Protein 4Y99 (pdb70)

Secondary structure (DSSP, 8-state):
-HHHHHHHHT--HHHHHHHHHHHHHHHTT-TTSSB-HHHHHHHHHHTT----HHHHHHHHHTT-SSS-SSB-HHHHHHHHHHT----HHHHHHHHHHH-TT-SSEE-HHHHHHHHHHT-S---HHHHHHHHHHH-TTSSSSEEHHHHHHHHTT--/-HHHHHHHHHHHHHHHHPPP---TT--HHHHHHHHHHHHHHHHHHHHHHHHHHHHHHHHHHHHHHHHHHHHHT-/----PPP--SS-HHHHHHHHHHHHHHHHHHHHHHHHHHHHHHHHHHHHHSPPP--TT--HHHHHHHHHHHHHHHHHHHHHHHHHHHHHHHHHHHHHHHHHHHHHHH----HHHHHHHHHGGG-S--

InterPro domains:
  IPR002048 EF-hand domain [PF13499] (94-158)
  IPR002048 EF-hand domain [PF13833] (32-84)
  IPR002048 EF-hand domain [PS50222] (52-87)
  IPR002048 EF-hand domain [PS50222] (92-127)
  IPR002048 EF-hand domain [PS50222] (128-161)
  IPR002048 EF-hand domain [SM00054] (19-48)
  IPR002048 EF-hand domain [SM00054] (56-84)
  IPR002048 EF-hand domain [SM00054] (96-124)
  IPR002048 EF-hand domain [SM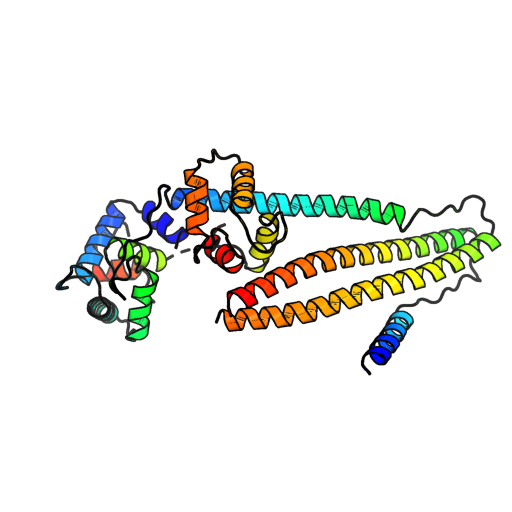00054] (132-160)
  IPR002048 EF-hand domain [cd00051] (19-81)
  IPR002048 EF-hand domain [cd00051] (96-158)
  IPR011992 EF-hand domain pair [SSF47473] (8-159)
  IPR018247 EF-Hand 1, calcium-binding site [PS00018] (65-77)
  IPR018247 EF-Hand 1, calcium-binding site [PS00018] (105-117)
  IPR018247 EF-Hand 1, calcium-binding site [PS00018] (141-153)
  IPR050230 Calmodulin/Myosin light chain/Troponin C-like [PTHR23048] (10-159)

CATH classification: 1.20.5.350

Nearest PDB structures (foldseek):
  8fmn-assembly1_A  TM=8.233E-01  e=4.949E-22  Homo sapiens
  8fmo-assembly1_A  TM=8.381E-01  e=1.636E-21  Homo sapiens
  8fmt-assembly2_D  TM=9.158E-01  e=5.909E-20  Homo sapiens
  1ahr-assembly1_A  TM=4.852E-01  e=2.303E-12  Gallus gallus
  9jqi-assembly1_A  TM=4.961E-01  e=1.071E-11  Homo sapiens

Structure (mmCIF, N/CA/C/O backbone):
data_4Y99
#
_entry.id   4Y99
#
_cell.length_a   66.062
_cell.length_b   80.368
_cell.length_c   93.712
_cell.angle_alpha   90.000
_cell.angle_beta   90.000
_cell.angle_gamma   90.000
#
_symmetry.space_group_name_H-M   'P 21 21 21'
#
loop_
_entity.id
_entity.type
_entity.pdbx_description
1 polymer 'Troponin C, slow skeletal and cardiac muscles'
2 polymer 'Troponin T, cardiac muscle'
3 polymer 'Troponin I, cardiac muscle'
4 non-polymer 'CALCIUM ION'
5 non-polymer 'DIMETHYL SULFOXIDE'
6 water water
#
loop_
_atom_site.group_PDB
_atom_site.id
_atom_site.type_symbol
_atom_site.label_atom_id
_atom_site.label_alt_id
_atom_site.label_comp_id
_atom_site.label_asym_id
_atom_site.label_entity_id
_atom_site.label_seq_id
_atom_site.pdbx_PDB_ins_code
_atom_site.Cartn_x
_atom_site.Cartn_y
_atom_site.Cartn_z
_atom_site.occupancy
_atom_site.B_iso_or_equiv
_atom_site.auth_seq_id
_atom_site.auth_comp_id
_atom_site.auth_asym_id
_atom_site.auth_atom_id
_atom_site.pdbx_PDB_model_num
ATOM 1 N N . ASP A 1 2 ? 58.413 83.416 33.417 1.00 64.37 2 ASP A N 1
ATOM 2 C CA . ASP A 1 2 ? 58.468 84.704 34.168 1.00 64.23 2 ASP A CA 1
ATOM 3 C C . ASP A 1 2 ? 58.599 84.460 35.670 1.00 63.69 2 ASP A C 1
ATOM 4 O O . ASP A 1 2 ? 59.579 84.879 36.293 1.00 63.69 2 ASP A O 1
ATOM 9 N N . ASP A 1 3 ? 57.611 83.770 36.237 1.00 62.61 3 ASP A N 1
ATOM 10 C CA . ASP A 1 3 ? 57.487 83.594 37.683 1.00 61.20 3 ASP A CA 1
ATOM 11 C C . ASP A 1 3 ? 58.764 83.143 38.397 1.00 59.51 3 ASP A C 1
ATOM 12 O O . ASP A 1 3 ? 59.128 83.707 39.431 1.00 59.42 3 ASP A O 1
ATOM 17 N N . ILE A 1 4 ? 59.433 82.126 37.854 1.00 57.12 4 ILE A N 1
ATOM 18 C CA . ILE A 1 4 ? 60.682 81.617 38.441 1.00 55.22 4 ILE A CA 1
ATOM 19 C C . ILE A 1 4 ? 61.828 82.655 38.384 1.00 53.64 4 ILE A C 1
ATOM 20 O O . ILE A 1 4 ? 62.688 82.698 39.269 1.00 53.03 4 ILE A O 1
ATOM 25 N N . TYR A 1 5 ? 61.814 83.505 37.356 1.00 51.29 5 TYR A N 1
ATOM 26 C CA . TYR A 1 5 ? 62.822 84.561 37.231 1.00 49.90 5 TYR A CA 1
ATOM 27 C C . TYR A 1 5 ? 62.541 85.708 38.194 1.00 48.92 5 TYR A C 1
ATOM 28 O O . TYR A 1 5 ? 63.464 86.246 38.809 1.00 47.99 5 TYR A O 1
ATOM 37 N N . LYS A 1 6 ? 61.265 86.067 38.317 1.00 47.82 6 LYS A N 1
ATOM 38 C CA . LYS A 1 6 ? 60.840 87.100 39.250 1.00 47.83 6 LYS A CA 1
ATOM 39 C C . LYS A 1 6 ? 61.211 86.738 40.683 1.00 47.60 6 LYS A C 1
ATOM 40 O O . LYS A 1 6 ? 61.663 87.597 41.441 1.00 47.49 6 LYS A O 1
ATOM 46 N N . ALA A 1 7 ? 61.042 85.460 41.035 1.00 46.69 7 ALA A N 1
ATOM 47 C CA . ALA A 1 7 ? 61.371 84.964 42.367 1.00 46.68 7 ALA A CA 1
ATOM 48 C C . ALA A 1 7 ? 62.864 85.062 42.642 1.00 46.20 7 ALA A C 1
ATOM 49 O O . ALA A 1 7 ? 63.260 85.460 43.730 1.00 46.68 7 ALA A O 1
ATOM 51 N N . ALA A 1 8 ? 63.686 84.699 41.654 1.00 45.14 8 ALA A N 1
ATOM 52 C CA . ALA A 1 8 ? 65.140 84.873 41.743 1.00 44.59 8 ALA A CA 1
ATOM 53 C C . ALA A 1 8 ? 65.513 86.341 41.991 1.00 44.23 8 ALA A C 1
ATOM 54 O O . ALA A 1 8 ? 66.386 86.624 42.807 1.00 43.76 8 ALA A O 1
ATOM 56 N N . VAL A 1 9 ? 64.843 87.263 41.293 1.00 43.79 9 VAL A N 1
ATOM 57 C CA . VAL A 1 9 ? 65.072 88.701 41.476 1.00 44.33 9 VAL A CA 1
ATOM 58 C C . VAL A 1 9 ? 64.749 89.163 42.906 1.00 46.01 9 VAL A C 1
ATOM 59 O O . VAL A 1 9 ? 65.517 89.909 43.507 1.00 46.00 9 VAL A O 1
ATOM 63 N N . GLU A 1 10 ? 63.621 88.695 43.447 1.00 47.38 10 GLU A N 1
ATOM 64 C CA . GLU A 1 10 ? 63.215 89.002 44.825 1.00 49.17 10 GLU A CA 1
ATOM 65 C C . GLU A 1 10 ? 64.268 88.588 45.852 1.00 49.82 10 GLU A C 1
ATOM 66 O O . GLU A 1 10 ? 64.373 89.187 46.917 1.00 50.53 10 GLU A O 1
ATOM 72 N N . GLN A 1 11 ? 65.042 87.564 45.523 1.00 50.03 11 GLN A N 1
ATOM 73 C CA . GLN A 1 11 ? 66.008 87.001 46.457 1.00 51.08 11 GLN A CA 1
ATOM 74 C C . GLN A 1 11 ? 67.428 87.536 46.256 1.00 50.42 11 GLN A C 1
ATOM 75 O O . GLN A 1 11 ? 68.337 87.169 46.998 1.00 50.69 11 GLN A O 1
ATOM 81 N N . LEU A 1 12 ? 67.615 88.408 45.263 1.00 48.87 12 LEU A N 1
ATOM 82 C CA . LEU A 1 12 ? 68.887 89.104 45.105 1.00 47.92 12 LEU A CA 1
ATOM 83 C C . LEU A 1 12 ? 69.175 89.949 46.338 1.00 48.15 12 LEU A C 1
ATOM 84 O O . LEU A 1 12 ? 68.272 90.600 46.871 1.00 48.34 12 LEU A O 1
ATOM 89 N N . THR A 1 13 ? 70.427 89.949 46.786 1.00 47.81 13 THR A N 1
ATOM 90 C CA . THR A 1 13 ? 70.834 90.847 47.871 1.00 48.23 13 THR A CA 1
ATOM 91 C C . THR A 1 13 ? 70.915 92.287 47.377 1.00 47.78 13 THR A C 1
ATOM 92 O O . THR A 1 13 ? 70.984 92.553 46.159 1.00 46.90 13 THR A O 1
ATOM 96 N N . GLU A 1 14 ? 70.926 93.210 48.328 1.00 47.56 14 GLU A N 1
ATOM 97 C CA . GLU A 1 14 ? 71.064 94.618 48.032 1.00 47.48 14 GLU A CA 1
ATOM 98 C C . GLU A 1 14 ? 72.363 94.928 47.300 1.00 46.61 14 GLU A C 1
ATOM 99 O O . GLU A 1 14 ? 72.349 95.706 46.343 1.00 45.40 14 GLU A O 1
ATOM 105 N N . GLU A 1 15 ? 73.474 94.331 47.743 1.00 46.35 15 GLU A N 1
ATOM 106 C CA . GLU A 1 15 ? 74.767 94.588 47.099 1.00 46.17 15 GLU A CA 1
ATOM 107 C C . GLU A 1 15 ? 74.785 94.053 45.662 1.00 44.24 15 GLU A C 1
ATOM 108 O O . GLU A 1 15 ? 75.372 94.682 44.782 1.00 43.89 15 GLU A O 1
ATOM 114 N N . GLN A 1 16 ? 74.136 92.908 45.436 1.00 42.98 16 GLN A N 1
ATOM 115 C CA . GLN A 1 16 ? 73.963 92.354 44.079 1.00 41.94 16 GLN A CA 1
ATOM 116 C C . GLN A 1 16 ? 73.184 93.307 43.182 1.00 40.30 16 GLN A C 1
ATOM 117 O O . GLN A 1 16 ? 73.565 93.545 42.033 1.00 39.65 16 GLN A O 1
ATOM 123 N N . LYS A 1 17 ? 72.091 93.839 43.714 1.00 39.40 17 LYS A N 1
ATOM 124 C CA . LYS A 1 17 ? 71.269 94.813 43.003 1.00 38.98 17 LYS A CA 1
ATOM 125 C C . LYS A 1 17 ? 72.016 96.114 42.744 1.00 38.74 17 LYS A C 1
ATOM 126 O O . LYS A 1 17 ? 71.902 96.696 41.652 1.00 38.25 17 LYS A O 1
ATOM 132 N N . ASN A 1 18 ? 72.801 96.552 43.726 1.00 38.85 18 ASN A N 1
ATOM 133 C CA . ASN A 1 18 ? 73.677 97.708 43.549 1.00 39.49 18 ASN A CA 1
ATOM 134 C C . ASN A 1 18 ? 74.694 97.537 42.424 1.00 38.39 18 ASN A C 1
ATOM 135 O O . ASN A 1 18 ? 74.942 98.482 41.679 1.00 37.78 18 ASN A O 1
ATOM 140 N N . GLU A 1 19 ? 75.280 96.344 42.301 1.00 37.63 19 GLU A N 1
ATOM 141 C CA . GLU A 1 19 ? 76.219 96.084 41.206 1.00 37.20 19 GLU A CA 1
ATOM 142 C C . GLU A 1 19 ? 75.489 96.078 39.855 1.00 35.49 19 GLU A C 1
ATOM 143 O O . GLU A 1 19 ? 75.975 96.652 38.882 1.00 34.88 19 GLU A O 1
ATOM 149 N N . PHE A 1 20 ? 74.313 95.452 39.812 1.00 34.47 20 PHE A N 1
ATOM 150 C CA . PHE A 1 20 ? 73.487 95.476 38.596 1.00 33.29 20 PHE A CA 1
ATOM 151 C C . PHE A 1 20 ? 73.090 96.889 38.209 1.00 32.94 20 PHE A C 1
ATOM 152 O O . PHE A 1 20 ? 73.091 97.219 37.028 1.00 32.86 20 PHE A O 1
ATOM 160 N N . LYS A 1 21 ? 72.790 97.743 39.194 1.00 33.04 21 LYS A N 1
ATOM 161 C CA . LYS A 1 21 ? 72.503 99.157 38.911 1.00 33.62 21 LYS A CA 1
ATOM 162 C C . LYS A 1 21 ? 73.686 99.865 38.245 1.00 33.07 21 LYS A C 1
ATOM 163 O O . LYS A 1 21 ? 73.512 100.602 37.279 1.00 32.79 21 LYS A O 1
ATOM 169 N N . ALA A 1 22 ? 74.888 99.619 38.754 1.00 33.36 22 ALA A N 1
ATOM 170 C CA . ALA A 1 22 ? 76.093 100.178 38.143 1.00 33.26 22 ALA A CA 1
ATOM 171 C C . ALA A 1 22 ? 76.225 99.732 36.679 1.00 32.33 22 ALA A C 1
ATOM 172 O O . ALA A 1 22 ? 76.582 100.539 35.828 1.00 33.26 22 ALA A O 1
ATOM 174 N N . ALA A 1 23 ? 75.921 98.468 36.380 1.00 31.77 23 ALA A N 1
ATOM 175 C CA . ALA A 1 23 ? 75.933 97.975 34.984 1.00 30.62 23 ALA A CA 1
ATOM 176 C C . ALA A 1 23 ? 74.851 98.649 34.148 1.00 31.04 23 ALA A C 1
ATOM 177 O O . ALA A 1 23 ? 75.095 99.089 33.010 1.00 31.30 23 ALA A O 1
ATOM 179 N N . PHE A 1 24 ? 73.651 98.741 34.721 1.00 30.40 24 PHE A N 1
ATOM 180 C CA . PHE A 1 24 ? 72.515 99.398 34.061 1.00 31.11 24 PHE A CA 1
ATOM 181 C C . PHE A 1 24 ? 72.854 100.837 33.660 1.00 31.92 24 PHE A C 1
ATOM 182 O O . PHE A 1 24 ? 72.524 101.273 32.567 1.00 31.28 24 PHE A O 1
ATOM 190 N N . ASP A 1 25 ? 73.528 101.560 34.550 1.00 33.53 25 ASP A N 1
ATOM 191 C CA . ASP A 1 25 ? 73.968 102.924 34.270 1.00 35.27 25 ASP A CA 1
ATOM 192 C C . ASP A 1 25 ? 74.882 103.046 33.038 1.00 35.15 25 ASP A C 1
ATOM 193 O O . ASP A 1 25 ? 74.792 104.033 32.294 1.00 35.22 25 ASP A O 1
ATOM 198 N N . ILE A 1 26 ? 75.736 102.048 32.817 1.00 35.08 26 ILE A N 1
ATOM 199 C CA . ILE A 1 26 ? 76.558 101.984 31.596 1.00 35.75 26 ILE A CA 1
ATOM 200 C C . ILE A 1 26 ? 75.692 101.823 30.348 1.00 35.94 26 ILE A C 1
ATOM 201 O O . ILE A 1 26 ? 75.873 102.533 29.357 1.00 35.53 26 ILE A O 1
ATOM 206 N N . PHE A 1 27 ? 74.727 100.914 30.413 1.00 35.90 27 PHE A N 1
ATOM 207 C CA . PHE A 1 27 ? 73.787 100.738 29.312 1.00 37.07 27 PHE A CA 1
ATOM 208 C C . PHE A 1 27 ? 73.057 102.007 28.941 1.00 38.32 27 PHE A C 1
ATOM 209 O O . PHE A 1 27 ? 72.970 102.347 27.761 1.00 38.84 27 PHE A O 1
ATOM 217 N N . VAL A 1 28 ? 72.519 102.705 29.942 1.00 39.01 28 VAL A N 1
ATOM 218 C CA . VAL A 1 28 ? 71.607 103.809 29.660 1.00 40.03 28 VAL A CA 1
ATOM 219 C C . VAL A 1 28 ? 72.276 105.153 29.500 1.00 41.32 28 VAL A C 1
ATOM 220 O O . VAL A 1 28 ? 71.588 106.148 29.268 1.00 41.18 28 VAL A O 1
ATOM 224 N N . LEU A 1 29 ? 73.603 105.194 29.642 1.00 41.94 29 LEU A N 1
ATOM 225 C CA . LEU A 1 29 ? 74.320 106.450 29.553 1.00 43.91 29 LEU A CA 1
ATOM 226 C C . LEU A 1 29 ? 73.885 107.177 28.281 1.00 45.23 29 LEU A C 1
ATOM 227 O O . LEU A 1 29 ? 73.929 106.609 27.196 1.00 45.48 29 LEU A O 1
ATOM 232 N N . GLY A 1 30 ? 73.422 108.412 28.430 1.00 47.15 30 GLY A N 1
ATOM 233 C CA . GLY A 1 30 ? 73.035 109.230 27.283 1.00 49.57 30 GLY A CA 1
ATOM 234 C C . GLY A 1 30 ? 71.670 108.938 26.676 1.00 51.63 30 GLY A C 1
ATOM 235 O O . GLY A 1 30 ? 71.312 109.526 25.651 1.00 52.59 30 GLY A O 1
ATOM 236 N N . ALA A 1 31 ? 70.897 108.039 27.280 1.00 51.93 31 ALA A N 1
ATOM 237 C CA . ALA A 1 31 ? 69.561 107.759 26.755 1.00 53.58 31 ALA A CA 1
ATOM 238 C C . ALA A 1 31 ? 68.554 108.829 27.184 1.00 54.66 31 ALA A C 1
ATOM 239 O O . ALA A 1 31 ? 68.507 109.209 28.358 1.00 54.88 31 ALA A O 1
ATOM 241 N N . GLU A 1 32 ? 67.747 109.284 26.225 1.00 56.19 32 GLU A N 1
ATOM 242 C CA . GLU A 1 32 ? 66.707 110.297 26.449 1.00 57.78 32 GLU A CA 1
ATOM 243 C C . GLU A 1 32 ? 65.880 110.037 27.722 1.00 57.49 32 GLU A C 1
ATOM 244 O O . GLU A 1 32 ? 65.803 110.896 28.611 1.00 57.96 32 GLU A O 1
ATOM 250 N N . ASP A 1 33 ? 65.302 108.837 27.809 1.00 56.46 33 ASP A N 1
ATOM 251 C CA . ASP A 1 33 ? 64.315 108.488 28.836 1.00 55.64 33 ASP A CA 1
ATOM 252 C C . ASP A 1 33 ? 64.847 107.621 29.994 1.00 53.83 33 ASP A C 1
ATOM 253 O O . ASP A 1 33 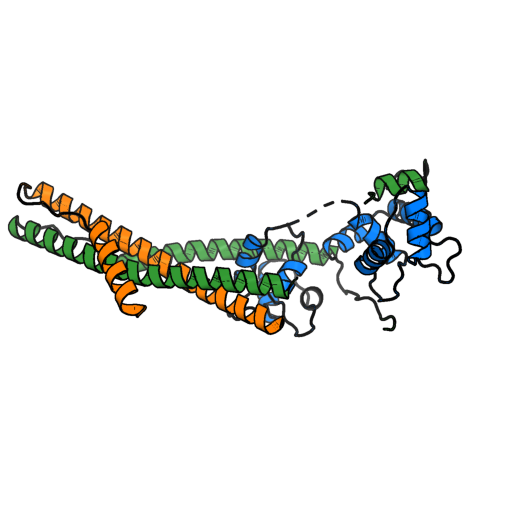? 64.053 107.055 30.756 1.00 54.44 33 ASP A O 1
ATOM 258 N N . GLY A 1 34 ? 66.170 107.500 30.115 1.00 51.65 34 GLY A N 1
ATOM 259 C CA . GLY A 1 34 ? 66.796 106.728 31.198 1.00 49.03 34 GLY A CA 1
ATOM 260 C C . GLY A 1 34 ? 66.533 105.228 31.125 1.00 47.09 34 GLY A C 1
ATOM 261 O O . GLY A 1 34 ? 66.585 104.531 32.138 1.00 46.71 34 GLY A O 1
ATOM 262 N N . SER A 1 35 ? 66.258 104.749 29.916 1.00 45.13 35 SER A N 1
ATOM 263 C CA . SER A 1 35 ? 65.836 103.388 29.671 1.00 44.02 35 SER A CA 1
ATOM 264 C C . SER A 1 35 ? 66.656 102.784 28.536 1.00 41.88 35 SER A C 1
ATOM 265 O O . SER A 1 35 ? 67.174 103.511 27.708 1.00 41.76 35 SER A O 1
ATOM 268 N N . ILE A 1 36 ? 66.758 101.458 28.485 1.00 40.13 36 ILE A N 1
ATOM 269 C CA . ILE A 1 36 ? 67.538 100.783 27.447 1.00 38.31 36 ILE A CA 1
ATOM 270 C C . ILE A 1 36 ? 66.698 100.489 26.209 1.00 38.47 36 ILE A C 1
ATOM 271 O O . ILE A 1 36 ? 65.820 99.633 26.264 1.00 37.56 36 ILE A O 1
ATOM 276 N N . SER A 1 37 ? 66.988 101.174 25.098 1.00 38.50 37 SER A N 1
ATOM 277 C CA . SER A 1 37 ? 66.372 100.848 23.793 1.00 39.33 37 SER A CA 1
ATOM 278 C C . SER A 1 37 ? 67.323 99.937 22.993 1.00 39.17 37 SER A C 1
ATOM 279 O O . SER A 1 37 ? 68.417 99.609 23.479 1.00 38.43 37 SER A O 1
ATOM 282 N N . THR A 1 38 ? 66.916 99.535 21.783 1.00 39.21 38 THR A N 1
ATOM 283 C CA . THR A 1 38 ? 67.755 98.669 20.931 1.00 39.97 38 THR A 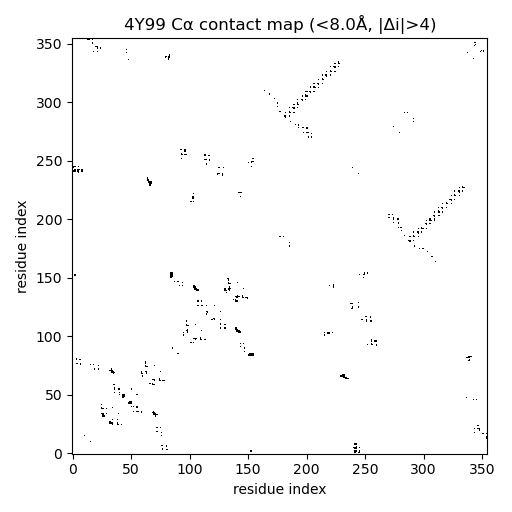CA 1
ATOM 284 C C . THR A 1 38 ? 69.064 99.352 20.558 1.00 39.51 38 THR A C 1
ATOM 285 O O . THR A 1 38 ? 70.063 98.687 20.267 1.00 39.12 38 THR A O 1
ATOM 289 N N . LYS A 1 39 ? 69.040 100.683 20.553 1.00 39.81 39 LYS A N 1
ATOM 290 C CA . LYS A 1 39 ? 70.227 101.495 20.313 1.00 40.16 39 LYS A CA 1
ATOM 291 C C . LYS A 1 39 ? 71.301 101.293 21.399 1.00 38.86 39 LYS A C 1
ATOM 292 O O . LYS A 1 39 ? 72.488 101.095 21.088 1.00 38.58 39 LYS A O 1
ATOM 298 N N . GLU A 1 40 ? 70.888 101.389 22.663 1.00 37.47 40 GLU A N 1
ATOM 299 C CA . GLU A 1 40 ? 71.819 101.253 23.789 1.00 36.54 40 GLU A CA 1
ATOM 300 C C . GLU A 1 40 ? 72.218 99.787 23.959 1.00 34.50 40 GLU A C 1
ATOM 301 O O . GLU A 1 40 ? 73.360 99.480 24.269 1.00 33.67 40 GLU A O 1
ATOM 307 N N . LEU A 1 41 ? 71.248 98.898 23.789 1.00 33.77 41 LEU A N 1
ATOM 308 C CA . LEU A 1 41 ? 71.477 97.471 23.928 1.00 33.13 41 LEU A CA 1
ATOM 309 C C . LEU A 1 41 ? 72.467 96.988 22.879 1.00 33.62 41 LEU A C 1
ATOM 310 O O . LEU A 1 41 ? 73.390 96.255 23.214 1.00 33.30 41 LEU A O 1
ATOM 315 N N . GLY A 1 42 ? 72.272 97.412 21.624 1.00 33.31 42 GLY A N 1
ATOM 316 C CA . GLY A 1 42 ? 73.201 97.085 20.529 1.00 33.55 42 GLY A CA 1
ATOM 317 C C . GLY A 1 42 ? 74.613 97.594 20.769 1.00 33.61 42 GLY A C 1
ATOM 318 O O . GLY A 1 42 ? 75.592 96.866 20.568 1.00 33.11 42 GLY A O 1
ATOM 319 N N . LYS A 1 43 ? 74.715 98.855 21.185 1.00 33.88 43 LYS A N 1
ATOM 320 C CA . LYS A 1 43 ? 76.002 99.477 21.478 1.00 34.56 43 LYS A CA 1
ATOM 321 C C . LYS A 1 43 ? 76.773 98.651 22.502 1.00 34.26 43 LYS A C 1
ATOM 322 O O . LYS A 1 43 ? 77.956 98.351 22.310 1.00 33.27 43 LYS A O 1
ATOM 328 N N . VAL A 1 44 ? 76.103 98.277 23.591 1.00 33.33 44 VAL A N 1
ATOM 329 C CA . VAL A 1 44 ? 76.780 97.499 24.635 1.00 33.42 44 VAL A CA 1
ATOM 330 C C . VAL A 1 44 ? 77.099 96.064 24.215 1.00 32.55 44 VAL A C 1
ATOM 331 O O . VAL A 1 44 ? 78.200 95.564 24.512 1.00 31.88 44 VAL A O 1
ATOM 335 N N . MET A 1 45 ? 76.173 95.412 23.513 1.00 32.24 45 MET A N 1
ATOM 336 C CA . MET A 1 45 ? 76.444 94.065 23.025 1.00 33.07 45 MET A CA 1
ATOM 337 C C . MET A 1 45 ? 77.674 94.040 22.115 1.00 33.30 45 MET A C 1
ATOM 338 O O . MET A 1 45 ? 78.497 93.131 22.220 1.00 32.55 45 MET A O 1
ATOM 343 N N . ARG A 1 46 ? 77.797 95.041 21.241 1.00 33.56 46 ARG A N 1
ATOM 344 C CA . ARG A 1 46 ? 78.944 95.122 20.330 1.00 34.64 46 ARG A CA 1
ATOM 345 C C . ARG A 1 46 ? 80.223 95.457 21.091 1.00 35.10 46 ARG A C 1
ATOM 346 O O . ARG A 1 46 ? 81.280 94.920 20.784 1.00 35.65 46 ARG A O 1
ATOM 354 N N . MET A 1 47 ? 80.120 96.319 22.097 1.00 35.77 47 MET A N 1
ATOM 355 C CA . MET A 1 47 ? 81.251 96.612 22.966 1.00 37.41 47 MET A CA 1
ATOM 356 C C . MET A 1 47 ? 81.748 95.319 23.619 1.00 37.76 47 MET A C 1
ATOM 357 O O . MET A 1 47 ? 82.962 95.122 23.805 1.00 36.87 47 MET A O 1
ATOM 362 N N . LEU A 1 48 ? 80.795 94.433 23.926 1.00 37.83 48 LEU A N 1
ATOM 363 C CA . LEU A 1 48 ? 81.076 93.147 24.558 1.00 39.00 48 LEU A CA 1
ATOM 364 C C . LEU A 1 48 ? 81.561 92.084 23.583 1.00 40.30 48 LEU A C 1
ATOM 365 O O . LEU A 1 48 ? 81.887 90.975 23.996 1.00 41.19 48 LEU A O 1
ATOM 370 N N . GLY A 1 49 ? 81.616 92.410 22.293 1.00 41.59 49 GLY A N 1
ATOM 371 C CA . GLY A 1 49 ? 82.114 91.464 21.297 1.00 42.63 49 GLY A CA 1
ATOM 372 C C . GLY A 1 49 ? 81.049 90.642 20.592 1.00 43.55 49 GLY A C 1
ATOM 373 O O . GLY A 1 49 ? 81.376 89.757 19.804 1.00 43.54 49 GLY A O 1
ATOM 374 N N . GLN A 1 50 ? 79.777 90.932 20.858 1.00 43.67 50 GLN A N 1
ATOM 375 C CA . GLN A 1 50 ? 78.678 90.236 20.184 1.00 45.08 50 GLN A CA 1
ATOM 376 C C . GLN A 1 50 ? 78.224 91.018 18.962 1.00 45.46 50 GLN A C 1
ATOM 377 O O . GLN A 1 50 ? 78.448 92.222 18.870 1.00 45.00 50 GLN A O 1
ATOM 383 N N . ASN A 1 51 ? 77.565 90.336 18.032 1.00 46.43 51 ASN A N 1
ATOM 384 C CA . ASN A 1 51 ? 77.002 90.992 16.865 1.00 47.94 51 ASN A CA 1
ATOM 385 C C . ASN A 1 51 ? 75.531 90.625 16.600 1.00 48.13 51 ASN A C 1
ATOM 386 O O . ASN A 1 51 ? 75.220 90.014 15.579 1.00 48.52 51 ASN A O 1
ATOM 391 N N . PRO A 1 52 ? 74.618 90.989 17.522 1.00 47.85 52 PRO A N 1
ATOM 392 C CA . PRO A 1 52 ? 73.199 90.674 17.309 1.00 47.83 52 PRO A CA 1
ATOM 393 C C . PRO A 1 52 ? 72.584 91.443 16.153 1.00 48.48 52 PRO A C 1
ATOM 394 O O . PRO A 1 52 ? 72.983 92.576 15.880 1.00 48.51 52 PRO A O 1
ATOM 398 N N . THR A 1 53 ? 71.608 90.837 15.486 1.00 48.81 53 THR A N 1
ATOM 399 C CA . THR A 1 53 ? 70.849 91.543 14.461 1.00 49.82 53 THR A CA 1
ATOM 400 C C . THR A 1 53 ? 69.836 92.452 15.148 1.00 50.09 53 THR A C 1
ATOM 401 O O . THR A 1 53 ? 69.591 92.290 16.346 1.00 49.22 53 THR A O 1
ATOM 405 N N . PRO A 1 54 ? 69.252 93.417 14.405 1.00 51.31 54 PRO A N 1
ATOM 406 C CA . PRO A 1 54 ? 68.230 94.265 15.020 1.00 51.88 54 PRO A CA 1
ATOM 407 C C . PRO A 1 54 ? 67.031 93.465 15.521 1.00 52.05 54 PRO A C 1
ATOM 408 O O . PRO A 1 54 ? 66.401 93.858 16.501 1.00 52.32 54 PRO A O 1
ATOM 412 N N . GLU A 1 55 ? 66.752 92.335 14.875 1.00 52.51 55 GLU A N 1
ATOM 413 C CA . GLU A 1 55 ? 65.642 91.461 15.256 1.00 52.60 55 GLU A CA 1
ATOM 414 C C . GLU A 1 55 ? 65.940 90.744 16.570 1.00 50.76 55 GLU A C 1
ATOM 415 O O . GLU A 1 55 ? 65.070 90.649 17.434 1.00 50.38 55 GLU A O 1
ATOM 421 N N . GLU A 1 56 ? 67.166 90.243 16.715 1.00 49.31 56 GLU A N 1
ATOM 422 C CA . GLU A 1 56 ? 67.592 89.620 17.971 1.00 48.14 56 GLU A CA 1
ATOM 423 C C . GLU A 1 56 ? 67.554 90.613 19.135 1.00 46.42 56 GLU A C 1
ATOM 424 O O . GLU A 1 56 ? 67.157 90.255 20.245 1.00 46.01 56 GLU A O 1
ATOM 430 N N . LEU A 1 57 ? 67.979 91.846 18.862 1.00 45.36 57 LEU A N 1
ATOM 431 C CA . LEU A 1 57 ? 67.946 92.941 19.834 1.00 44.27 57 LEU A CA 1
ATOM 432 C C . LEU A 1 57 ? 66.523 93.253 20.287 1.00 44.27 57 LEU A C 1
ATOM 433 O O . LEU A 1 57 ? 66.246 93.342 21.489 1.00 43.43 57 LEU A O 1
ATOM 438 N N . GLN A 1 58 ? 65.619 93.392 19.323 1.00 44.99 58 GLN A N 1
ATOM 439 C CA . GLN A 1 58 ? 64.214 93.644 19.634 1.00 45.83 58 GLN A CA 1
ATOM 440 C C . GLN A 1 58 ? 63.617 92.506 20.473 1.00 45.14 58 GLN A C 1
ATOM 441 O O . GLN A 1 58 ? 62.913 92.755 21.458 1.00 44.98 58 GLN A O 1
ATOM 447 N N . GLU A 1 59 ? 63.932 91.269 20.101 1.00 45.13 59 GLU A N 1
ATOM 448 C CA . GLU A 1 59 ? 63.480 90.084 20.832 1.00 45.08 59 GLU A CA 1
ATOM 449 C C . GLU A 1 59 ? 64.008 90.023 22.272 1.00 43.83 59 GLU A C 1
ATOM 450 O O . GLU A 1 59 ? 63.283 89.620 23.182 1.00 42.83 59 GLU A O 1
ATOM 456 N N . MET A 1 60 ? 65.275 90.405 22.472 1.00 43.14 60 MET A N 1
ATOM 457 C CA . MET A 1 60 ? 65.856 90.474 23.817 1.00 41.93 60 MET A CA 1
ATOM 458 C C . MET A 1 60 ? 65.060 91.444 24.701 1.00 41.44 60 MET A C 1
ATOM 459 O O . MET A 1 60 ? 64.799 91.156 25.869 1.00 40.71 60 MET A O 1
ATOM 464 N N . ILE A 1 61 ? 64.667 92.581 24.134 1.00 41.04 61 ILE A N 1
ATOM 465 C CA . ILE A 1 61 ? 63.894 93.578 24.869 1.00 41.59 61 ILE A CA 1
ATOM 466 C C . ILE A 1 61 ? 62.474 93.073 25.154 1.00 42.11 61 ILE A C 1
ATOM 467 O O . ILE A 1 61 ? 62.006 93.140 26.289 1.00 41.28 61 ILE A O 1
ATOM 472 N N . ASP A 1 62 ? 61.824 92.530 24.128 1.00 43.36 62 ASP A N 1
ATOM 473 C CA . ASP A 1 62 ? 60.431 92.053 24.230 1.00 44.62 62 ASP A CA 1
ATOM 474 C C . ASP A 1 62 ? 60.248 90.978 25.287 1.00 44.19 62 ASP A C 1
ATOM 475 O O . ASP A 1 62 ? 59.192 90.923 25.928 1.00 44.58 62 ASP A O 1
ATOM 480 N N . GLU A 1 63 ? 61.278 90.143 25.475 1.00 43.71 63 GLU A N 1
ATOM 481 C CA . GLU A 1 63 ? 61.259 89.057 26.458 1.00 43.44 63 GLU A CA 1
ATOM 482 C C . GLU A 1 63 ? 61.016 89.518 27.890 1.00 42.41 63 GLU A C 1
ATOM 483 O O . GLU A 1 63 ? 60.477 88.766 28.688 1.00 41.90 63 GLU A O 1
ATOM 489 N N . VAL A 1 64 ? 61.422 90.744 28.211 1.00 41.02 64 VAL A N 1
ATOM 490 C CA . VAL A 1 64 ? 61.355 91.241 29.582 1.00 40.42 64 VAL A CA 1
ATOM 491 C C . VAL A 1 64 ? 60.553 92.529 29.715 1.00 40.67 64 VAL A C 1
ATOM 492 O O . VAL A 1 64 ? 60.400 93.052 30.820 1.00 40.60 64 VAL A O 1
ATOM 496 N N . ASP A 1 65 ? 60.059 93.053 28.592 1.00 41.13 65 ASP A N 1
ATOM 497 C CA . ASP A 1 65 ? 59.340 94.328 28.598 1.00 41.75 65 ASP A CA 1
ATOM 498 C C . ASP A 1 65 ? 57.940 94.105 29.180 1.00 42.60 65 ASP A C 1
ATOM 499 O O . ASP A 1 65 ? 57.136 93.385 28.601 1.00 42.71 65 ASP A O 1
ATOM 504 N N . GLU A 1 66 ? 57.664 94.704 30.332 1.00 43.27 66 GLU A N 1
ATOM 505 C CA . GLU A 1 66 ? 56.411 94.416 31.035 1.00 44.40 66 GLU A CA 1
ATOM 506 C C . GLU A 1 66 ? 55.346 95.504 30.876 1.00 44.32 66 GLU A C 1
ATOM 507 O O . GLU A 1 66 ? 54.158 95.276 31.149 1.00 45.34 66 GLU A O 1
ATOM 513 N N . ASP A 1 67 ? 55.763 96.679 30.423 1.00 43.44 67 ASP A N 1
ATOM 514 C CA . ASP A 1 67 ? 54.833 97.792 30.248 1.00 43.55 67 ASP A CA 1
ATOM 515 C C . ASP A 1 67 ? 54.667 98.174 28.774 1.00 43.23 67 ASP A C 1
ATOM 516 O O . ASP A 1 67 ? 54.146 99.242 28.479 1.00 43.85 67 ASP A O 1
ATOM 521 N N . GLY A 1 68 ? 55.130 97.311 27.864 1.00 42.58 68 GLY A N 1
ATOM 522 C CA . GLY A 1 68 ? 55.096 97.595 26.417 1.00 42.43 68 GLY A CA 1
ATOM 523 C C . GLY A 1 68 ? 55.738 98.913 26.011 1.00 42.80 68 GLY A C 1
ATOM 524 O O . GLY A 1 68 ? 55.272 99.588 25.089 1.00 43.44 68 GLY A O 1
ATOM 525 N N . SER A 1 69 ? 56.808 99.301 26.701 1.00 42.15 69 SER A N 1
ATOM 526 C CA . SER A 1 69 ? 57.471 100.574 26.403 1.00 41.96 69 SER A CA 1
ATOM 527 C C . SER A 1 69 ? 58.435 100.430 25.226 1.00 41.52 69 SER A C 1
ATOM 528 O O . SER A 1 69 ? 58.869 101.416 24.656 1.00 42.01 69 SER A O 1
ATOM 531 N N . GLY A 1 70 ? 58.750 99.193 24.868 1.00 41.13 70 GLY A N 1
ATOM 532 C CA . GLY A 1 70 ? 59.748 98.919 23.843 1.00 40.64 70 GLY A CA 1
ATOM 533 C C . GLY A 1 70 ? 61.149 99.133 24.387 1.00 40.09 70 GLY A C 1
ATOM 534 O O . GLY A 1 70 ? 62.118 99.110 23.629 1.00 40.23 70 GLY A O 1
ATOM 535 N N . THR A 1 71 ? 61.247 99.370 25.697 1.00 39.09 71 THR A N 1
ATOM 536 C CA . THR A 1 71 ? 62.522 99.676 26.345 1.00 38.39 71 THR A CA 1
ATOM 537 C C . THR A 1 71 ? 62.647 98.920 27.663 1.00 37.48 71 THR A C 1
ATOM 538 O O . THR A 1 71 ? 61.649 98.449 28.204 1.00 36.63 71 THR A O 1
ATOM 542 N N . VAL A 1 72 ? 63.876 98.813 28.175 1.00 36.29 72 VAL A N 1
ATOM 543 C CA . VAL A 1 72 ? 64.135 98.091 29.416 1.00 34.52 72 VAL A CA 1
ATOM 544 C C . VAL A 1 72 ? 64.485 99.056 30.554 1.00 34.67 72 VAL A C 1
ATOM 545 O O . VAL A 1 72 ? 65.521 99.755 30.496 1.00 33.79 72 VAL A O 1
ATOM 549 N N . ASP A 1 73 ? 63.643 99.083 31.591 1.00 34.16 73 ASP A N 1
ATOM 550 C CA . ASP A 1 73 ? 63.940 99.860 32.803 1.00 34.62 73 ASP A CA 1
ATOM 551 C C . ASP A 1 73 ? 64.714 98.959 33.776 1.00 33.05 73 ASP A C 1
ATOM 552 O O . ASP A 1 73 ? 64.926 97.804 33.484 1.00 32.12 73 ASP A O 1
ATOM 557 N N . PHE A 1 74 ? 65.151 99.497 34.908 1.00 33.38 74 PHE A N 1
ATOM 558 C CA . PHE A 1 74 ? 65.997 98.737 35.816 1.00 33.77 74 PHE A CA 1
ATOM 559 C C . PHE A 1 74 ? 65.347 97.459 36.341 1.00 33.77 74 PHE A C 1
ATOM 560 O O . PHE A 1 74 ? 65.992 96.418 36.423 1.00 32.15 74 PHE A O 1
ATOM 568 N N . ASP A 1 75 ? 64.055 97.524 36.663 1.00 34.66 75 ASP A N 1
ATOM 569 C CA . ASP A 1 75 ? 63.362 96.330 37.127 1.00 35.44 75 ASP A CA 1
ATOM 570 C C . ASP A 1 75 ? 63.343 95.259 36.056 1.00 33.72 75 ASP A C 1
ATOM 571 O O . ASP A 1 75 ? 63.572 94.087 36.335 1.00 33.36 75 ASP A O 1
ATOM 576 N N . GLU A 1 76 ? 63.100 95.663 34.814 1.00 32.77 76 GLU A N 1
ATOM 577 C CA . GLU A 1 76 ? 63.098 94.694 33.711 1.00 31.69 76 GLU A CA 1
ATOM 578 C C . GLU A 1 76 ? 64.521 94.194 33.428 1.00 30.66 76 GLU A C 1
ATOM 579 O O . GLU A 1 76 ? 64.719 93.063 32.987 1.00 29.91 76 GLU A O 1
ATOM 585 N N . PHE A 1 77 ? 65.500 95.056 33.686 1.00 29.88 77 PHE A N 1
ATOM 586 C CA . PHE A 1 77 ? 66.931 94.696 33.560 1.00 29.57 77 PHE A CA 1
ATOM 587 C C . PHE A 1 77 ? 67.316 93.568 34.523 1.00 29.50 77 PHE A C 1
ATOM 588 O O . PHE A 1 77 ? 67.989 92.626 34.135 1.00 29.39 77 PHE A O 1
ATOM 596 N N . LEU A 1 78 ? 66.871 93.649 35.775 1.00 30.93 78 LEU A N 1
ATOM 597 C CA . LEU A 1 78 ? 67.137 92.575 36.740 1.00 31.62 78 LEU A CA 1
ATOM 598 C C . LEU A 1 78 ? 66.627 91.215 36.261 1.00 32.11 78 LEU A C 1
ATOM 599 O O . LEU A 1 78 ? 67.314 90.185 36.409 1.00 32.20 78 LEU A O 1
ATOM 604 N N . VAL A 1 79 ? 65.434 91.212 35.673 1.00 32.23 79 VAL A N 1
ATOM 605 C CA . VAL A 1 79 ? 64.862 89.994 35.104 1.00 33.02 79 VAL A CA 1
ATOM 606 C C . VAL A 1 79 ? 65.731 89.528 33.935 1.00 33.36 79 VAL A C 1
ATOM 607 O O . VAL A 1 79 ? 66.042 88.346 33.831 1.00 33.24 79 VAL A O 1
ATOM 611 N N . MET A 1 80 ? 66.113 90.448 33.051 1.00 34.34 80 MET A N 1
ATOM 612 C CA . MET A 1 80 ? 67.027 90.104 31.952 1.00 35.98 80 MET A CA 1
ATOM 613 C C . MET A 1 80 ? 68.322 89.423 32.453 1.00 35.51 80 MET A C 1
ATOM 614 O O . MET A 1 80 ? 68.758 88.416 31.882 1.00 35.50 80 MET A O 1
ATOM 619 N N . MET A 1 81 ? 68.912 89.970 33.513 1.00 35.72 81 MET A N 1
ATOM 620 C CA . MET A 1 81 ? 70.127 89.415 34.125 1.00 37.49 81 MET A CA 1
ATOM 621 C C . MET A 1 81 ? 69.954 87.991 34.674 1.00 38.41 81 MET A C 1
ATOM 622 O O . MET A 1 81 ? 70.766 87.110 34.390 1.00 38.21 81 MET A O 1
ATOM 627 N N . VAL A 1 82 ? 68.913 87.772 35.473 1.00 39.62 82 VAL A N 1
ATOM 628 C CA . VAL A 1 82 ? 68.666 86.433 36.017 1.00 41.83 82 VAL A CA 1
ATOM 629 C C . VAL A 1 82 ? 68.297 85.412 34.930 1.00 43.06 82 VAL A C 1
ATOM 630 O O . VAL A 1 82 ? 68.691 84.253 35.024 1.00 42.98 82 VAL A O 1
ATOM 634 N N . ARG A 1 83 ? 67.565 85.848 33.905 1.00 44.84 83 ARG A N 1
ATOM 635 C CA . ARG A 1 83 ? 67.244 84.990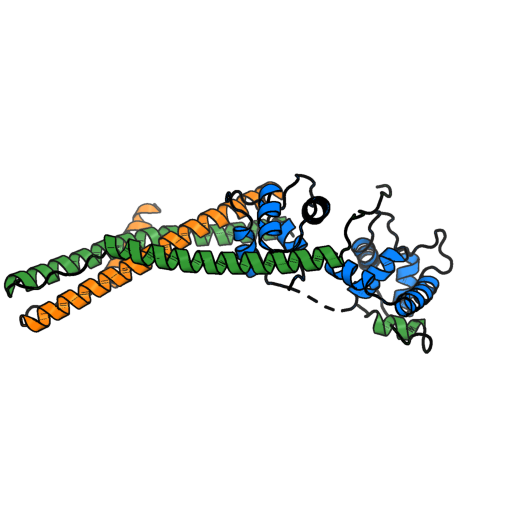 32.760 1.00 46.89 83 ARG A CA 1
ATOM 636 C C . ARG A 1 83 ? 68.509 84.535 32.036 1.00 48.01 83 ARG A C 1
ATOM 637 O O . ARG A 1 83 ? 68.542 83.438 31.459 1.00 48.17 83 ARG A O 1
ATOM 645 N N . SER A 1 84 ? 69.542 85.372 32.059 1.00 49.23 84 SER A N 1
ATOM 646 C CA . SER A 1 84 ? 70.767 85.066 31.323 1.00 51.35 84 SER A CA 1
ATOM 647 C C . SER A 1 84 ? 71.623 84.036 32.056 1.00 53.10 84 SER A C 1
ATOM 648 O O . SER A 1 84 ? 72.666 83.638 31.545 1.00 53.99 84 SER A O 1
ATOM 651 N N . MET A 1 85 ? 71.186 83.612 33.246 1.00 54.64 85 MET A N 1
ATOM 652 C CA . MET A 1 85 ? 71.903 82.580 33.997 1.00 56.32 85 MET A CA 1
ATOM 653 C C . MET A 1 85 ? 71.025 81.448 34.509 1.00 56.71 85 MET A C 1
ATOM 654 O O . MET A 1 85 ? 70.275 80.851 33.740 1.00 57.11 85 MET A O 1
ATOM 659 N N . GLY A 1 91 ? 62.489 71.943 35.262 1.00 53.70 91 GLY A N 1
ATOM 660 C CA . GLY A 1 91 ? 61.060 71.677 35.445 1.00 53.24 91 GLY A CA 1
ATOM 661 C C . GLY A 1 91 ? 60.652 70.295 34.968 1.00 52.93 91 GLY A C 1
ATOM 662 O O . GLY A 1 91 ? 61.499 69.495 34.573 1.00 53.34 91 GLY A O 1
ATOM 663 N N . LYS A 1 92 ? 59.352 70.013 35.015 1.00 52.18 92 LYS A N 1
ATOM 664 C CA . LYS A 1 92 ? 58.812 68.735 34.539 1.00 51.27 92 LYS A CA 1
ATOM 665 C C . LYS A 1 92 ? 58.620 68.703 33.019 1.00 49.81 92 LYS A C 1
ATOM 666 O O . LYS A 1 92 ? 58.503 69.749 32.374 1.00 49.15 92 LYS A O 1
ATOM 672 N N . SER A 1 93 ? 58.592 67.496 32.453 1.00 48.60 93 SER A N 1
ATOM 673 C CA . SER A 1 93 ? 58.322 67.316 31.023 1.00 47.17 93 SER A CA 1
ATOM 674 C C . SER A 1 93 ? 56.855 67.622 30.710 1.00 46.20 93 SER A C 1
ATOM 675 O O . SER A 1 93 ? 56.006 67.594 31.606 1.00 45.36 93 SER A O 1
ATOM 678 N N . GLU A 1 94 ? 56.561 67.908 29.442 1.00 45.33 94 GLU A N 1
ATOM 679 C CA . GLU A 1 94 ? 55.180 68.148 29.019 1.00 45.11 94 GLU A CA 1
ATOM 680 C C . GLU A 1 94 ? 54.281 66.931 29.300 1.00 44.39 94 GLU A C 1
ATOM 681 O O . GLU A 1 94 ? 53.149 67.091 29.760 1.00 44.08 94 GLU A O 1
ATOM 687 N N . GLU A 1 95 ? 54.785 65.722 29.042 1.00 43.25 95 GLU A N 1
ATOM 688 C CA . GLU A 1 95 ? 53.995 64.516 29.302 1.00 43.04 95 GLU A CA 1
ATOM 689 C C . GLU A 1 95 ? 53.642 64.395 30.786 1.00 42.81 95 GLU A C 1
ATOM 690 O O . GLU A 1 95 ? 52.507 64.080 31.131 1.00 42.53 95 GLU A O 1
ATOM 696 N N . GLU A 1 96 ? 54.621 64.647 31.648 1.00 42.09 96 GLU A N 1
ATOM 697 C CA . GLU A 1 96 ? 54.389 64.644 33.085 1.00 42.61 96 GLU A CA 1
ATOM 698 C C . GLU A 1 96 ? 53.347 65.712 33.486 1.00 41.29 96 GLU A C 1
ATOM 699 O O . GLU A 1 96 ? 52.435 65.437 34.268 1.00 40.79 96 GLU A O 1
ATOM 705 N N . LEU A 1 97 ? 53.463 66.915 32.926 1.00 40.07 97 LEU A N 1
ATOM 706 C CA . LEU A 1 97 ? 52.526 67.994 33.274 1.00 39.95 97 LEU A CA 1
ATOM 707 C C . LEU A 1 97 ? 51.121 67.706 32.766 1.00 40.01 97 LEU A C 1
ATOM 708 O O . LEU A 1 97 ? 50.133 68.085 33.411 1.00 40.27 97 LEU A O 1
ATOM 713 N N . SER A 1 98 ? 51.038 67.003 31.635 1.00 39.98 98 SER A N 1
ATOM 714 C CA . SER A 1 98 ? 49.755 66.598 31.073 1.00 40.97 98 SER A CA 1
ATOM 715 C C . SER A 1 98 ? 48.961 65.682 32.023 1.00 41.20 98 SER A C 1
ATOM 716 O O . SER A 1 98 ? 47.750 65.843 32.181 1.00 40.95 98 SER A O 1
ATOM 719 N N . ASP A 1 99 ? 49.651 64.724 32.643 1.00 41.59 99 ASP A N 1
ATOM 720 C CA . ASP A 1 99 ? 49.024 63.830 33.629 1.00 42.23 99 ASP A CA 1
ATOM 721 C C . ASP A 1 99 ? 48.568 64.602 34.876 1.00 41.40 99 ASP A C 1
ATOM 722 O O . ASP A 1 99 ? 47.463 64.399 35.397 1.00 41.08 99 ASP A O 1
ATOM 727 N N . LEU A 1 100 ? 49.418 65.510 35.335 1.00 40.32 100 LEU A N 1
ATOM 728 C CA . LEU A 1 100 ? 49.091 66.354 36.493 1.00 40.07 100 LEU A CA 1
ATOM 729 C C . LEU A 1 100 ? 47.921 67.315 36.224 1.00 39.83 100 LEU A C 1
ATOM 730 O O . LEU A 1 100 ? 47.090 67.540 37.106 1.00 39.52 100 LEU A O 1
ATOM 735 N N . PHE A 1 101 ? 47.860 67.860 35.005 1.00 38.49 101 PHE A N 1
ATOM 736 C CA . PHE A 1 101 ? 46.753 68.719 34.573 1.00 38.22 101 PHE A CA 1
ATOM 737 C C . PHE A 1 101 ? 45.407 68.026 34.783 1.00 38.92 101 PHE A C 1
ATOM 738 O O . PHE A 1 101 ? 44.487 68.612 35.365 1.00 38.75 101 PHE A O 1
ATOM 746 N N . ARG A 1 102 ? 45.312 66.783 34.296 1.00 39.03 102 ARG A N 1
ATOM 747 C CA . ARG A 1 102 ? 44.118 65.950 34.447 1.00 39.85 102 ARG A CA 1
ATOM 748 C C . ARG A 1 102 ? 43.652 65.869 35.900 1.00 39.61 102 ARG A C 1
ATOM 749 O O . ARG A 1 102 ? 42.449 65.870 36.158 1.00 39.75 102 ARG A O 1
ATOM 757 N N . MET A 1 103 ? 44.596 65.818 36.837 1.00 39.75 103 MET A N 1
ATOM 758 C CA . MET A 1 103 ? 44.275 65.773 38.279 1.00 40.89 103 MET A CA 1
ATOM 759 C C . MET A 1 103 ? 43.632 67.057 38.820 1.00 41.49 103 MET A C 1
ATOM 760 O O . MET A 1 103 ? 42.826 67.013 39.773 1.00 41.96 103 MET A O 1
ATOM 765 N N . PHE A 1 104 ? 44.015 68.205 38.258 1.00 40.48 104 PHE A N 1
ATOM 766 C CA . PHE A 1 104 ? 43.355 69.462 38.605 1.00 41.51 104 PHE A CA 1
ATOM 767 C C . PHE A 1 104 ? 41.940 69.518 38.029 1.00 42.07 104 PHE A C 1
ATOM 768 O O . PHE A 1 104 ? 41.019 70.056 38.660 1.00 42.29 104 PHE A O 1
ATOM 776 N N . ASP A 1 105 ? 41.784 68.967 36.823 1.00 42.15 105 ASP A N 1
ATOM 777 C CA . ASP A 1 105 ? 40.569 69.126 36.020 1.00 43.28 105 ASP A CA 1
ATOM 778 C C . ASP A 1 105 ? 39.466 68.159 36.473 1.00 44.50 105 ASP A C 1
ATOM 779 O O . ASP A 1 105 ? 39.142 67.193 35.791 1.00 44.26 105 ASP A O 1
ATOM 784 N N . LYS A 1 106 ? 38.879 68.446 37.628 1.00 46.74 106 LYS A N 1
ATOM 785 C CA . LYS A 1 106 ? 37.978 67.492 38.276 1.00 48.73 106 LYS A CA 1
ATOM 786 C C . LYS A 1 106 ? 36.673 67.184 37.529 1.00 49.31 106 LYS A C 1
ATOM 787 O O . LYS A 1 106 ? 36.195 66.050 37.579 1.00 49.76 106 LYS A O 1
ATOM 793 N N . ASN A 1 107 ? 36.125 68.154 36.803 1.00 49.20 107 ASN A N 1
ATOM 794 C CA . ASN A 1 107 ? 34.952 67.861 35.974 1.00 49.68 107 ASN A CA 1
ATOM 795 C C . ASN A 1 107 ? 35.312 67.395 34.550 1.00 49.08 107 ASN A C 1
ATOM 796 O O . ASN A 1 107 ? 34.436 67.253 33.707 1.00 49.77 107 ASN A O 1
ATOM 801 N N . ALA A 1 108 ? 36.602 67.185 34.287 1.00 48.22 108 ALA A N 1
ATOM 802 C CA . ALA A 1 108 ? 37.091 66.674 32.992 1.00 47.52 108 ALA A CA 1
ATOM 803 C C . ALA A 1 108 ? 36.708 67.500 31.746 1.00 47.31 108 ALA A C 1
ATOM 804 O O . ALA A 1 108 ? 36.553 66.942 30.657 1.00 47.21 108 ALA A O 1
ATOM 806 N N . ASP A 1 109 ? 36.582 68.819 31.891 1.00 47.06 109 ASP A N 1
ATOM 807 C CA . ASP A 1 109 ? 36.190 69.665 30.761 1.00 46.84 109 ASP A CA 1
ATOM 808 C C . ASP A 1 109 ? 37.359 70.235 29.945 1.00 46.02 109 ASP A C 1
ATOM 809 O O . ASP A 1 109 ? 37.139 70.930 28.950 1.00 46.68 109 ASP A O 1
ATOM 814 N N . GLY A 1 110 ? 38.587 69.931 30.353 1.00 44.51 110 GLY A N 1
ATOM 815 C CA . GLY A 1 110 ? 39.772 70.417 29.653 1.00 43.35 110 GLY A CA 1
ATOM 816 C C . GLY A 1 110 ? 40.253 71.786 30.124 1.00 42.80 110 GLY A C 1
ATOM 817 O O . GLY A 1 110 ? 41.140 72.371 29.501 1.00 43.07 110 GLY A O 1
ATOM 818 N N . TYR A 1 111 ? 39.671 72.305 31.211 1.00 42.38 111 TYR A N 1
ATOM 819 C CA . TYR A 1 111 ? 40.087 73.597 31.788 1.00 41.83 111 TYR A CA 1
ATOM 820 C C . TYR A 1 111 ? 40.174 73.509 33.303 1.00 41.91 111 TYR A C 1
ATOM 821 O O . TYR A 1 111 ? 39.430 72.763 33.931 1.00 42.38 111 TYR A O 1
ATOM 830 N N . ILE A 1 112 ? 41.081 74.263 33.903 1.00 41.70 112 ILE A N 1
ATOM 831 C CA . ILE A 1 112 ? 41.096 74.376 35.351 1.00 42.17 112 ILE A CA 1
ATOM 832 C C . ILE A 1 112 ? 40.382 75.673 35.728 1.00 43.54 112 ILE A C 1
ATOM 833 O O . ILE A 1 112 ? 40.869 76.760 35.401 1.00 43.38 112 ILE A O 1
ATOM 838 N N . ASP A 1 113 ? 39.235 75.559 36.399 1.00 44.71 113 ASP A N 1
ATOM 839 C CA . ASP A 1 113 ? 38.497 76.746 36.844 1.00 46.17 113 ASP A CA 1
ATOM 840 C C . ASP A 1 113 ? 38.860 77.149 38.279 1.00 46.68 113 ASP A C 1
ATOM 841 O O . ASP A 1 113 ? 39.676 76.476 38.939 1.00 45.64 113 ASP A O 1
ATOM 846 N N . LEU A 1 114 ? 38.251 78.239 38.759 1.00 47.11 114 LEU A N 1
ATOM 847 C CA . LEU A 1 114 ? 38.599 78.769 40.070 1.00 48.19 114 LEU A CA 1
ATOM 848 C C . LEU A 1 114 ? 38.288 77.794 41.198 1.00 48.71 114 LEU A C 1
ATOM 849 O O . LEU A 1 114 ? 39.100 77.631 42.110 1.00 48.46 114 LEU A O 1
ATOM 854 N N . GLU A 1 115 ? 37.135 77.128 41.119 1.00 49.69 115 GLU A N 1
ATOM 855 C CA . GLU A 1 115 ? 36.748 76.137 42.130 1.00 50.82 115 GLU A CA 1
ATOM 856 C C . GLU A 1 115 ? 37.754 74.993 42.215 1.00 49.59 115 GLU A C 1
ATOM 857 O O . GLU A 1 115 ? 38.148 74.586 43.312 1.00 49.81 115 GLU A O 1
ATOM 863 N N . GLU A 1 116 ? 38.180 74.496 41.053 1.00 48.17 116 GLU A N 1
ATOM 864 C CA . GLU A 1 116 ? 39.145 73.400 40.979 1.00 47.00 116 GLU A CA 1
ATOM 865 C C . GLU A 1 116 ? 40.502 73.822 41.520 1.00 46.63 116 GLU A C 1
ATOM 866 O O . GLU A 1 116 ? 41.171 73.034 42.189 1.00 46.12 116 GLU A O 1
ATOM 872 N N . LEU A 1 117 ? 40.889 75.070 41.241 1.00 46.31 117 LEU A N 1
ATOM 873 C CA . LEU A 1 117 ? 42.139 75.623 41.746 1.00 46.55 117 LEU A CA 1
ATOM 874 C C . LEU A 1 117 ? 42.074 75.744 43.265 1.00 47.75 117 LEU A C 1
ATOM 875 O O . LEU A 1 117 ? 43.017 75.358 43.953 1.00 47.30 117 LEU A O 1
ATOM 880 N N . LYS A 1 118 ? 40.952 76.268 43.767 1.00 49.19 118 LYS A N 1
ATOM 881 C CA . LYS A 1 118 ? 40.708 76.388 45.211 1.00 51.85 118 LYS A CA 1
ATOM 882 C C . LYS A 1 118 ? 40.829 75.040 45.938 1.00 52.39 118 LYS A C 1
ATOM 883 O O . LYS A 1 118 ? 41.562 74.912 46.926 1.00 52.89 118 LYS A O 1
ATOM 889 N N . ILE A 1 119 ? 40.115 74.040 45.434 1.00 52.98 119 ILE A N 1
ATOM 890 C CA . ILE A 1 119 ? 40.154 72.685 45.990 1.00 54.13 119 ILE A CA 1
ATOM 891 C C . ILE A 1 119 ? 41.594 72.166 46.089 1.00 53.55 119 ILE A C 1
ATOM 892 O O . ILE A 1 119 ? 42.022 71.692 47.149 1.00 53.80 119 ILE A O 1
ATOM 897 N N . MET A 1 120 ? 42.348 72.303 45.000 1.00 52.62 120 MET A N 1
ATOM 898 C CA . MET A 1 120 ? 43.739 71.872 44.980 1.00 52.79 120 MET A CA 1
ATOM 899 C C . MET A 1 120 ? 44.593 72.636 45.983 1.00 53.34 120 MET A C 1
ATOM 900 O O . MET A 1 120 ? 45.378 72.030 46.707 1.00 53.16 120 MET A O 1
ATOM 905 N N . LEU A 1 121 ? 44.428 73.959 46.039 1.00 54.06 121 LEU A N 1
ATOM 906 C CA . LEU A 1 121 ? 45.197 74.788 46.974 1.00 55.39 121 LEU A CA 1
ATOM 907 C C . LEU A 1 121 ? 44.951 74.443 48.445 1.00 57.46 121 LEU A C 1
ATOM 908 O O . LEU A 1 121 ? 45.892 74.389 49.239 1.00 57.91 121 LEU A O 1
ATOM 913 N N . GLN A 1 122 ? 43.693 74.200 48.799 1.00 59.29 122 GLN A N 1
ATOM 914 C CA . GLN A 1 122 ? 43.343 73.817 50.169 1.00 61.84 122 GLN A CA 1
ATOM 915 C C . GLN A 1 122 ? 43.950 72.469 50.548 1.00 62.46 122 GLN A C 1
ATOM 916 O O . GLN A 1 122 ? 44.422 72.292 51.673 1.00 63.14 122 GLN A O 1
ATOM 922 N N . ALA A 1 123 ? 43.975 71.545 49.586 1.00 62.65 123 ALA A N 1
ATOM 923 C CA . ALA A 1 123 ? 44.547 70.215 49.789 1.00 63.78 123 ALA A CA 1
ATOM 924 C C . ALA A 1 123 ? 46.049 70.227 50.088 1.00 64.23 123 ALA A C 1
ATOM 925 O O . ALA A 1 123 ? 46.591 69.229 50.562 1.00 64.55 123 ALA A O 1
ATOM 927 N N . THR A 1 124 ? 46.715 71.352 49.818 1.00 64.79 124 THR A N 1
ATOM 928 C CA . THR A 1 124 ? 48.151 71.484 50.089 1.00 65.36 124 THR A CA 1
ATOM 929 C C . THR A 1 124 ? 48.456 71.545 51.590 1.00 67.04 124 THR A C 1
ATOM 930 O O . THR A 1 124 ? 49.547 71.170 52.015 1.00 67.44 124 THR A O 1
ATOM 934 N N . GLY A 1 125 ? 47.500 72.022 52.384 1.00 68.42 125 GLY A N 1
ATOM 935 C CA . GLY A 1 125 ? 47.690 72.149 53.831 1.00 70.12 125 GLY A CA 1
ATOM 936 C C . GLY A 1 125 ? 48.252 73.488 54.288 1.00 70.74 125 GLY A C 1
ATOM 937 O O . GLY A 1 125 ? 48.320 73.763 55.487 1.00 71.74 125 GLY A O 1
ATOM 938 N N . GLU A 1 126 ? 48.666 74.318 53.336 1.00 70.27 126 GLU A N 1
ATOM 939 C CA . GLU A 1 126 ? 49.126 75.673 53.626 1.00 70.82 126 GLU A CA 1
ATOM 940 C C . GLU A 1 126 ? 47.902 76.558 53.880 1.00 71.24 126 GLU A C 1
ATOM 941 O O . GLU A 1 126 ? 46.803 76.242 53.415 1.00 71.34 126 GLU A O 1
ATOM 947 N N . THR A 1 127 ? 48.076 77.640 54.640 1.00 71.59 127 THR A N 1
ATOM 948 C CA . THR A 1 127 ? 46.975 78.576 54.867 1.00 72.04 127 THR A CA 1
ATOM 949 C C . THR A 1 127 ? 46.734 79.359 53.585 1.00 70.73 127 THR A C 1
ATOM 950 O O . THR A 1 127 ? 47.609 80.092 53.129 1.00 70.26 127 THR A O 1
ATOM 954 N N . ILE A 1 128 ? 45.547 79.189 53.009 1.00 70.37 128 ILE A N 1
ATOM 955 C CA . ILE A 1 128 ? 45.225 79.768 51.702 1.00 68.95 128 ILE A CA 1
ATOM 956 C C . ILE A 1 128 ? 44.317 80.987 51.846 1.00 69.39 128 ILE A C 1
ATOM 957 O O . ILE A 1 128 ? 43.138 80.860 52.180 1.00 70.17 128 ILE A O 1
ATOM 962 N N . THR A 1 129 ? 44.877 82.167 51.590 1.00 68.83 129 THR A N 1
ATOM 963 C CA . THR A 1 129 ? 44.103 83.408 51.601 1.00 69.03 129 THR A CA 1
ATOM 964 C C . THR A 1 129 ? 43.381 83.570 50.267 1.00 68.46 129 THR A C 1
ATOM 965 O O . THR A 1 129 ? 43.753 82.933 49.278 1.00 67.36 129 THR A O 1
ATOM 969 N N . GLU A 1 130 ? 42.354 84.416 50.242 1.00 68.99 130 GLU A N 1
ATOM 970 C CA . GLU A 1 130 ? 41.651 84.762 49.004 1.00 68.93 130 GLU A CA 1
ATOM 971 C C . GLU A 1 130 ? 42.619 85.353 47.966 1.00 67.59 130 GLU A C 1
ATOM 972 O O . GLU A 1 130 ? 42.483 85.095 46.768 1.00 66.59 130 GLU A O 1
ATOM 978 N N . ASP A 1 131 ? 43.592 86.130 48.442 1.00 66.78 131 ASP A N 1
ATOM 979 C CA . ASP A 1 131 ? 44.626 86.705 47.586 1.00 65.83 131 ASP A CA 1
ATOM 980 C C . ASP A 1 131 ? 45.510 85.649 46.918 1.00 63.99 131 ASP A C 1
ATOM 981 O O . ASP A 1 131 ? 45.933 85.836 45.781 1.00 63.16 131 ASP A O 1
ATOM 986 N N . ASP A 1 132 ? 45.797 84.559 47.635 1.00 63.21 132 ASP A N 1
ATOM 987 C CA . ASP A 1 132 ? 46.554 83.434 47.082 1.00 61.59 132 ASP A CA 1
ATOM 988 C C . ASP A 1 132 ? 45.850 82.884 45.851 1.00 60.11 132 ASP A C 1
ATOM 989 O O . ASP A 1 132 ? 46.486 82.592 44.841 1.00 58.96 132 ASP A O 1
ATOM 994 N N . ILE A 1 133 ? 44.531 82.770 45.948 1.00 59.51 133 ILE A N 1
ATOM 995 C CA . ILE A 1 133 ? 43.729 82.123 44.926 1.00 58.55 133 ILE A CA 1
ATOM 996 C C . ILE A 1 133 ? 43.561 83.023 43.707 1.00 57.79 133 ILE A C 1
ATOM 997 O O . ILE A 1 133 ? 43.785 82.582 42.576 1.00 56.55 133 ILE A O 1
ATOM 1002 N N . GLU A 1 134 ? 43.188 84.283 43.948 1.00 57.61 134 GLU A N 1
ATOM 1003 C CA . GLU A 1 134 ? 42.979 85.264 42.878 1.00 56.95 134 GLU A CA 1
ATOM 1004 C C . GLU A 1 134 ? 44.247 85.543 42.068 1.00 54.98 134 GLU A C 1
ATOM 1005 O O . GLU A 1 134 ? 44.182 85.680 40.848 1.00 54.64 134 GLU A O 1
ATOM 1011 N N . GLU A 1 135 ? 45.390 85.638 42.745 1.00 53.57 135 GLU A N 1
ATOM 1012 C CA . GLU A 1 135 ? 46.640 86.001 42.076 1.00 51.91 135 GLU A CA 1
ATOM 1013 C C . GLU A 1 135 ? 47.210 84.845 41.258 1.00 49.99 135 GLU A C 1
ATOM 1014 O O . GLU A 1 135 ? 47.732 85.058 40.165 1.00 48.50 135 GLU A O 1
ATOM 1020 N N . LEU A 1 136 ? 47.094 83.628 41.788 1.00 48.85 136 LEU A N 1
ATOM 1021 C CA . LEU A 1 136 ? 47.523 82.445 41.053 1.00 47.74 136 LEU A CA 1
ATOM 1022 C C . LEU A 1 136 ? 46.720 82.273 39.771 1.00 47.14 136 LEU A C 1
ATOM 1023 O O . LEU A 1 136 ? 47.299 82.000 38.725 1.00 46.92 136 LEU A O 1
ATOM 1028 N N . MET A 1 137 ? 45.401 82.459 39.856 1.00 47.55 137 MET A N 1
ATOM 1029 C CA . MET A 1 137 ? 44.518 82.390 38.682 1.00 47.65 137 MET A CA 1
ATOM 1030 C C . MET A 1 137 ? 44.838 83.468 37.652 1.00 47.34 137 MET A C 1
ATOM 1031 O O . MET A 1 137 ? 44.879 83.187 36.461 1.00 46.59 137 MET A O 1
ATOM 1036 N N . LYS A 1 138 ? 45.054 84.699 38.118 1.00 47.65 138 LYS A N 1
ATOM 1037 C CA . LYS A 1 138 ? 45.460 85.793 37.230 1.00 48.02 138 LYS A CA 1
ATOM 1038 C C . LYS A 1 138 ? 46.821 85.524 36.613 1.00 47.12 138 LYS A C 1
ATOM 1039 O O . LYS A 1 138 ? 47.038 85.869 35.465 1.00 47.25 138 LYS A O 1
ATOM 1045 N N . ASP A 1 139 ? 47.733 84.931 37.385 1.00 47.29 139 ASP A N 1
ATOM 1046 C CA . ASP A 1 139 ? 49.060 84.541 36.889 1.00 47.38 139 ASP A CA 1
ATOM 1047 C C . ASP A 1 139 ? 48.923 83.477 35.787 1.00 46.72 139 ASP A C 1
ATOM 1048 O O . ASP A 1 139 ? 49.607 83.537 34.768 1.00 46.42 139 ASP A O 1
ATOM 1053 N N . GLY A 1 140 ? 48.026 82.515 35.987 1.00 46.59 140 GLY A N 1
ATOM 1054 C CA . GLY A 1 140 ? 47.867 81.413 35.032 1.00 46.07 140 GLY A CA 1
ATOM 1055 C C . GLY A 1 140 ? 47.023 81.719 33.810 1.00 45.98 140 GLY A C 1
ATOM 1056 O O . GLY A 1 140 ? 47.324 81.252 32.709 1.00 45.06 140 GLY A O 1
ATOM 1057 N N . ASP A 1 141 ? 45.977 82.517 34.007 1.00 46.83 141 ASP A N 1
ATOM 1058 C CA . ASP A 1 141 ? 44.999 82.809 32.963 1.00 47.37 141 ASP A CA 1
ATOM 1059 C C . ASP A 1 141 ? 45.428 83.965 32.048 1.00 48.31 141 ASP A C 1
ATOM 1060 O O . ASP A 1 141 ? 45.077 85.126 32.295 1.00 49.36 141 ASP A O 1
ATOM 1065 N N . LYS A 1 142 ? 46.146 83.638 30.976 1.00 48.49 142 LYS A N 1
ATOM 1066 C CA . LYS A 1 142 ? 46.691 84.645 30.055 1.00 49.27 142 LYS A CA 1
ATOM 1067 C C . LYS A 1 142 ? 45.659 85.322 29.161 1.00 49.58 142 LYS A C 1
ATOM 1068 O O . LYS A 1 142 ? 45.849 86.475 28.774 1.00 50.14 142 LYS A O 1
ATOM 1074 N N . ASN A 1 143 ? 44.577 84.629 28.821 1.00 49.06 143 ASN A N 1
ATOM 1075 C CA . ASN A 1 143 ? 43.615 85.213 27.890 1.00 49.63 143 ASN A CA 1
ATOM 1076 C C . ASN A 1 143 ? 42.323 85.705 28.562 1.00 50.18 143 ASN A C 1
ATOM 1077 O O . ASN A 1 143 ? 41.285 85.861 27.909 1.00 50.68 143 ASN A O 1
ATOM 1082 N N . ASN A 1 144 ? 42.398 85.923 29.875 1.00 49.61 144 ASN A N 1
ATOM 1083 C CA . ASN A 1 144 ? 41.313 86.542 30.648 1.00 49.78 144 ASN A CA 1
ATOM 1084 C C . ASN A 1 144 ? 39.929 85.897 30.556 1.00 50.04 144 ASN A C 1
ATOM 1085 O O . ASN A 1 144 ? 38.917 86.600 30.626 1.00 50.60 144 ASN A O 1
ATOM 1090 N N . ASP A 1 145 ? 39.864 84.573 30.409 1.00 49.01 145 ASP A N 1
ATOM 1091 C CA . ASP A 1 145 ? 38.566 83.906 30.453 1.00 49.13 145 ASP A CA 1
ATOM 1092 C C . ASP A 1 145 ? 38.279 83.321 31.845 1.00 48.76 145 ASP A C 1
ATOM 1093 O O . ASP A 1 145 ? 37.263 82.656 32.050 1.00 49.23 145 ASP A O 1
ATOM 1098 N N . GLY A 1 146 ? 39.189 83.573 32.791 1.00 47.89 146 GLY A N 1
ATOM 1099 C CA . GLY A 1 146 ? 39.029 83.143 34.190 1.00 47.77 146 GLY A CA 1
ATOM 1100 C C . GLY A 1 146 ? 39.340 81.678 34.462 1.00 47.04 146 GLY A C 1
ATOM 1101 O O . GLY A 1 146 ? 39.046 81.154 35.549 1.00 47.20 146 GLY A O 1
ATOM 1102 N N . ARG A 1 147 ? 39.924 81.008 33.471 1.00 45.88 147 ARG A N 1
ATOM 1103 C CA . ARG A 1 147 ? 40.343 79.617 33.639 1.00 45.09 147 ARG A CA 1
ATOM 1104 C C . ARG A 1 147 ? 41.679 79.349 32.975 1.00 43.33 147 ARG A C 1
ATOM 1105 O O . ARG A 1 147 ? 42.133 80.126 32.123 1.00 42.46 147 ARG A O 1
ATOM 1113 N N . ILE A 1 148 ? 42.310 78.260 33.404 1.00 41.68 148 ILE A N 1
ATOM 1114 C CA . ILE A 1 148 ? 43.623 77.871 32.932 1.00 40.14 148 ILE A CA 1
ATOM 1115 C C . ILE A 1 148 ? 43.496 76.672 31.996 1.00 39.91 148 ILE A C 1
ATOM 1116 O O . ILE A 1 148 ? 43.172 75.548 32.432 1.00 38.82 148 ILE A O 1
ATOM 1121 N N . ASP A 1 149 ? 43.750 76.915 30.712 1.00 39.48 149 ASP A N 1
ATOM 1122 C CA . ASP A 1 149 ? 43.737 75.835 29.744 1.00 39.13 149 ASP A CA 1
ATOM 1123 C C . ASP A 1 149 ? 45.065 75.079 29.766 1.00 37.86 149 ASP A C 1
ATOM 1124 O O . ASP A 1 149 ? 45.996 75.454 30.491 1.00 36.76 149 ASP A O 1
ATOM 1129 N N . TYR A 1 150 ? 45.155 74.020 28.965 1.00 37.00 150 TYR A N 1
ATOM 1130 C CA . TYR A 1 150 ? 46.342 73.194 28.954 1.00 36.26 150 TYR A CA 1
ATOM 1131 C C . TYR A 1 150 ? 47.623 73.969 28.619 1.00 35.18 150 TYR A C 1
ATOM 1132 O O . TYR A 1 150 ? 48.625 73.814 29.298 1.00 34.20 150 TYR A O 1
ATOM 1141 N N . ASP A 1 151 ? 47.604 74.768 27.554 1.00 35.34 151 ASP A N 1
ATOM 1142 C CA . ASP A 1 151 ? 48.794 75.550 27.181 1.00 35.77 151 ASP A CA 1
ATOM 1143 C C . ASP A 1 151 ? 49.164 76.568 28.273 1.00 35.58 151 ASP A C 1
ATOM 1144 O O . ASP A 1 151 ? 50.346 76.733 28.597 1.00 34.98 151 ASP A O 1
ATOM 1149 N N . GLU A 1 152 ? 48.156 77.203 28.872 1.00 35.20 152 GLU A N 1
ATOM 1150 C CA . GLU A 1 152 ? 48.408 78.126 29.989 1.00 35.84 152 GLU A CA 1
ATOM 1151 C C . GLU A 1 152 ? 49.007 77.423 31.191 1.00 35.82 152 GLU A C 1
ATOM 1152 O O . GLU A 1 152 ? 49.892 77.972 31.855 1.00 35.55 152 GLU A O 1
ATOM 1158 N N . PHE A 1 153 ? 48.530 76.202 31.459 1.00 35.45 153 PHE A N 1
ATOM 1159 C CA . PHE A 1 153 ? 49.042 75.396 32.557 1.00 35.51 153 PHE A CA 1
ATOM 1160 C C . PHE A 1 153 ? 50.531 75.078 32.371 1.00 35.39 153 PHE A C 1
ATOM 1161 O O . PHE A 1 153 ? 51.308 75.166 33.318 1.00 34.79 153 PHE A O 1
ATOM 1169 N N . LEU A 1 154 ? 50.923 74.716 31.155 1.00 36.07 154 LEU A N 1
ATOM 1170 C CA . LEU A 1 154 ? 52.343 74.454 30.863 1.00 37.74 154 LEU A CA 1
ATOM 1171 C C . LEU A 1 154 ? 53.234 75.662 31.154 1.00 38.23 154 LEU A C 1
ATOM 1172 O O . LEU A 1 154 ? 54.278 75.528 31.795 1.00 38.65 154 LEU A O 1
ATOM 1177 N N . GLU A 1 155 ? 52.816 76.839 30.709 1.00 40.15 155 GLU A N 1
ATOM 1178 C CA . GLU A 1 155 ? 53.566 78.078 30.998 1.00 42.03 155 GLU A CA 1
ATOM 1179 C C . GLU A 1 155 ? 53.575 78.408 32.494 1.00 42.54 155 GLU A C 1
ATOM 1180 O O . GLU A 1 155 ? 54.615 78.801 33.050 1.00 42.27 155 GLU A O 1
ATOM 1186 N N . PHE A 1 156 ? 52.413 78.212 33.126 1.00 42.92 156 PHE A N 1
ATOM 1187 C CA . PHE A 1 156 ? 52.167 78.416 34.559 1.00 43.82 156 PHE A CA 1
ATOM 1188 C C . PHE A 1 156 ? 53.093 77.568 35.441 1.00 44.09 156 PHE A C 1
ATOM 1189 O O . PHE A 1 156 ? 53.555 78.022 36.491 1.00 44.52 156 PHE A O 1
ATOM 1197 N N . MET A 1 157 ? 53.383 76.353 34.999 1.00 43.77 157 MET A N 1
ATOM 1198 C CA . MET A 1 157 ? 54.214 75.437 35.761 1.00 44.71 157 MET A CA 1
ATOM 1199 C C . MET A 1 157 ? 55.656 75.352 35.247 1.00 45.72 157 MET A C 1
ATOM 1200 O O . MET A 1 157 ? 56.463 74.612 35.794 1.00 45.73 157 MET A O 1
ATOM 1205 N N . LYS A 1 158 ? 55.970 76.091 34.188 1.00 47.26 158 LYS A N 1
ATOM 1206 C CA . LYS A 1 158 ? 57.316 76.077 33.604 1.00 49.25 158 LYS A CA 1
ATOM 1207 C C . LYS A 1 158 ? 58.383 76.280 34.683 1.00 50.07 158 LYS A C 1
ATOM 1208 O O . LYS A 1 158 ? 58.332 77.238 35.451 1.00 50.32 158 LYS A O 1
ATOM 1214 N N . GLY A 1 159 ? 59.318 75.338 34.763 1.00 51.31 159 GLY A N 1
ATOM 1215 C CA . GLY A 1 159 ? 60.416 75.409 35.726 1.00 52.58 159 GLY A CA 1
ATOM 1216 C C . GLY A 1 159 ? 60.066 75.021 37.156 1.00 53.80 159 GLY A C 1
ATOM 1217 O O . GLY A 1 159 ? 60.928 75.067 38.036 1.00 54.06 159 GLY A O 1
ATOM 1218 N N . VAL A 1 160 ? 58.812 74.641 37.403 1.00 54.65 160 VAL A N 1
ATOM 1219 C CA . VAL A 1 160 ? 58.399 74.242 38.750 1.00 56.11 160 VAL A CA 1
ATOM 1220 C C . VAL A 1 160 ? 58.821 72.791 39.035 1.00 57.66 160 VAL A C 1
ATOM 1221 O O . VAL A 1 160 ? 58.497 71.883 38.271 1.00 57.36 160 VAL A O 1
ATOM 1225 N N . GLU A 1 161 ? 59.537 72.599 40.144 1.00 59.89 161 GLU A N 1
ATOM 1226 C CA . GLU A 1 161 ? 60.101 71.303 40.539 1.00 62.32 161 GLU A CA 1
ATOM 1227 C C . GLU A 1 161 ? 59.016 70.279 40.916 1.00 63.02 161 GLU A C 1
ATOM 1228 O O . GLU A 1 161 ? 58.887 69.246 40.256 1.00 63.31 161 GLU A O 1
ATOM 1235 N N . GLY B 2 17 ? 34.300 47.849 1.087 1.00 83.43 199 GLY B N 1
ATOM 1236 C CA . GLY B 2 17 ? 35.271 48.962 1.288 1.00 82.93 199 GLY B CA 1
ATOM 1237 C C . GLY B 2 17 ? 36.200 48.691 2.456 1.00 81.76 199 GLY B C 1
ATOM 1238 O O . GLY B 2 17 ? 36.872 47.659 2.493 1.00 81.81 199 GLY B O 1
ATOM 1239 N N . LYS B 2 18 ? 36.225 49.619 3.412 1.00 80.81 200 LYS B N 1
ATOM 1240 C CA . LYS B 2 18 ? 37.087 49.523 4.597 1.00 79.59 200 LYS B CA 1
ATOM 1241 C C . LYS B 2 18 ? 36.632 48.455 5.600 1.00 78.98 200 LYS B C 1
ATOM 1242 O O . LYS B 2 18 ? 37.451 47.938 6.366 1.00 78.31 200 LYS B O 1
ATOM 1248 N N . ARG B 2 19 ? 35.336 48.128 5.580 1.00 78.97 201 ARG B N 1
ATOM 1249 C CA . ARG B 2 19 ? 34.721 47.220 6.564 1.00 78.23 201 ARG B CA 1
ATOM 1250 C C . ARG B 2 19 ? 35.106 45.753 6.404 1.00 77.84 201 ARG B C 1
ATOM 1251 O O . ARG B 2 19 ? 35.340 45.062 7.398 1.00 77.15 201 ARG B O 1
ATOM 1259 N N . GLN B 2 20 ? 35.157 45.281 5.160 1.00 78.12 202 GLN B N 1
ATOM 1260 C CA . GLN B 2 20 ? 35.503 43.887 4.875 1.00 77.75 202 GLN B CA 1
ATOM 1261 C C . GLN B 2 20 ? 37.006 43.610 5.022 1.00 76.60 202 GLN B C 1
ATOM 1262 O O . GLN B 2 20 ? 37.413 42.460 5.207 1.00 76.63 202 GLN B O 1
ATOM 1268 N N . THR B 2 21 ? 37.820 44.660 4.950 1.00 75.31 203 THR B N 1
ATOM 1269 C CA . THR B 2 21 ? 39.251 44.535 5.218 1.00 74.08 203 THR B CA 1
ATOM 1270 C C . THR B 2 21 ? 39.519 44.488 6.728 1.00 72.33 203 THR B C 1
ATOM 1271 O O . THR B 2 21 ? 40.373 43.725 7.183 1.00 71.95 203 THR B O 1
ATOM 1275 N N . GLU B 2 22 ? 38.787 45.303 7.491 1.00 70.91 204 GLU B N 1
ATOM 1276 C CA . GLU B 2 22 ? 38.871 45.299 8.954 1.00 69.34 204 GLU B CA 1
ATOM 1277 C C . GLU B 2 22 ? 38.429 43.949 9.516 1.00 68.29 204 GLU B C 1
ATOM 1278 O O . GLU B 2 22 ? 39.020 43.434 10.467 1.00 67.58 204 GLU B O 1
ATOM 1284 N N . ARG B 2 23 ? 37.401 43.379 8.895 1.00 67.88 205 ARG B N 1
ATOM 1285 C CA . ARG B 2 23 ? 36.828 42.102 9.304 1.00 66.96 205 ARG B CA 1
ATOM 1286 C C . ARG B 2 23 ? 37.751 40.910 9.007 1.00 66.09 205 ARG B C 1
ATOM 1287 O O . ARG B 2 23 ? 37.934 40.035 9.857 1.00 65.16 205 ARG B O 1
ATOM 1295 N N . GLU B 2 24 ? 38.332 40.882 7.808 1.00 65.59 206 GLU B N 1
ATOM 1296 C CA . GLU B 2 24 ? 39.258 39.809 7.433 1.00 64.78 206 GLU B CA 1
ATOM 1297 C C . GLU B 2 24 ? 40.566 39.907 8.212 1.00 62.71 206 GLU B C 1
ATOM 1298 O O . GLU B 2 24 ? 41.152 38.886 8.552 1.00 62.56 206 GLU B O 1
ATOM 1304 N N . LYS B 2 25 ? 41.009 41.133 8.495 1.00 60.61 207 LYS B N 1
ATOM 1305 C CA . LYS B 2 25 ? 42.178 41.356 9.349 1.00 58.63 207 LYS B CA 1
ATOM 1306 C C . LYS B 2 25 ? 41.944 40.830 10.777 1.00 56.44 207 LYS B C 1
ATOM 1307 O O . LYS B 2 25 ? 42.816 40.177 11.353 1.00 55.50 207 LYS B O 1
ATOM 1313 N N . LYS B 2 26 ? 40.763 41.121 11.324 1.00 54.53 208 LYS B N 1
ATOM 1314 C CA . LYS B 2 26 ? 40.352 40.621 12.630 1.00 52.57 208 LYS B CA 1
ATOM 1315 C C . LYS B 2 26 ? 40.358 39.093 12.654 1.00 52.31 208 LYS B C 1
ATOM 1316 O O . LYS B 2 26 ? 40.971 38.478 13.536 1.00 51.37 208 LYS B O 1
ATOM 1322 N N . LYS B 2 27 ? 39.700 38.480 11.671 1.00 52.56 209 LYS B N 1
ATOM 1323 C CA . LYS B 2 27 ? 39.680 37.017 11.577 1.00 52.64 209 LYS B CA 1
ATOM 1324 C C . LYS B 2 27 ? 41.100 36.443 11.517 1.00 51.91 209 LYS B C 1
ATOM 1325 O O . LYS B 2 27 ? 41.407 35.477 12.205 1.00 51.34 209 LYS B O 1
ATOM 1331 N N . LYS B 2 28 ? 41.960 37.068 10.717 1.00 51.80 210 LYS B N 1
ATOM 1332 C CA . LYS B 2 28 ? 43.336 36.600 10.523 1.00 51.75 210 LYS B CA 1
ATOM 1333 C C . LYS B 2 28 ? 44.169 36.667 11.804 1.00 50.40 210 LYS B C 1
ATOM 1334 O O . LYS B 2 28 ? 44.886 35.723 12.130 1.00 51.02 210 LYS B O 1
ATOM 1340 N N . ILE B 2 29 ? 44.073 37.781 12.523 1.00 48.80 211 ILE B N 1
ATOM 1341 C CA . ILE B 2 29 ? 44.846 37.976 13.749 1.00 47.62 211 ILE B CA 1
ATOM 1342 C C . ILE B 2 29 ? 44.390 37.005 14.857 1.00 46.90 211 ILE B C 1
ATOM 1343 O O . ILE B 2 29 ? 45.217 36.417 15.556 1.00 46.12 211 ILE B O 1
ATOM 1348 N N . LEU B 2 30 ? 43.075 36.846 15.006 1.00 46.13 212 LEU B N 1
ATOM 1349 C CA . LEU B 2 30 ? 42.515 35.934 16.005 1.00 46.32 212 LEU B CA 1
ATOM 1350 C C . LEU B 2 30 ? 42.883 34.467 15.695 1.00 47.16 212 LEU B C 1
ATOM 1351 O O . LEU B 2 30 ? 43.234 33.704 16.601 1.00 46.86 212 LEU B O 1
ATOM 1356 N N . ALA B 2 31 ? 42.835 34.101 14.416 1.00 48.92 213 ALA B N 1
ATOM 1357 C CA . ALA B 2 31 ? 43.289 32.766 13.952 1.00 50.89 213 ALA B CA 1
ATOM 1358 C C . ALA B 2 31 ? 44.743 32.474 14.322 1.00 51.89 213 ALA B C 1
ATOM 1359 O O . ALA B 2 31 ? 45.066 31.373 14.769 1.00 52.09 213 ALA B O 1
ATOM 1361 N N . GLU B 2 32 ? 45.613 33.470 14.145 1.00 52.98 214 GLU B N 1
ATOM 1362 C CA . GLU B 2 32 ? 47.045 33.318 14.436 1.00 54.38 214 GLU B CA 1
ATOM 1363 C C . GLU B 2 32 ? 47.329 33.167 15.934 1.00 53.70 214 GLU B C 1
ATOM 1364 O O . GLU B 2 32 ? 48.304 32.532 16.325 1.00 53.57 214 GLU B O 1
ATOM 1370 N N . ARG B 2 33 ? 46.468 33.765 16.759 1.00 52.89 215 ARG B N 1
ATOM 1371 C CA . ARG B 2 33 ? 46.618 33.749 18.215 1.00 52.10 215 ARG B CA 1
ATOM 1372 C C . ARG B 2 33 ? 46.023 32.496 18.866 1.00 52.17 215 ARG B C 1
ATOM 1373 O O . ARG B 2 33 ? 46.335 32.191 20.019 1.00 52.06 215 ARG B O 1
ATOM 1381 N N . ARG B 2 34 ? 45.160 31.789 18.137 1.00 52.69 216 ARG B N 1
ATOM 1382 C CA . ARG B 2 34 ? 44.460 30.609 18.664 1.00 53.32 216 ARG B CA 1
ATOM 1383 C C . ARG B 2 34 ? 45.410 29.416 18.871 1.00 53.81 216 ARG B C 1
ATOM 1384 O O . ARG B 2 34 ? 46.224 29.104 17.993 1.00 54.26 216 ARG B O 1
ATOM 1392 N N . LYS B 2 35 ? 45.308 28.769 20.034 1.00 53.31 217 LYS B N 1
ATOM 1393 C CA . LYS B 2 35 ? 46.071 27.550 20.328 1.00 53.94 217 LYS B CA 1
ATOM 1394 C C . LYS B 2 35 ? 45.234 26.299 20.083 1.00 53.57 217 LYS B C 1
ATOM 1395 O O . LYS B 2 35 ? 44.011 26.333 20.222 1.00 53.12 217 LYS B O 1
ATOM 1401 N N . VAL B 2 36 ? 45.906 25.203 19.724 1.00 53.70 218 VAL B N 1
ATOM 1402 C CA . VAL B 2 36 ? 45.266 23.901 19.522 1.00 53.66 218 VAL B CA 1
ATOM 1403 C C . VAL B 2 36 ? 45.007 23.278 20.889 1.00 52.81 218 VAL B C 1
ATOM 1404 O O . VAL B 2 36 ? 45.913 23.200 21.721 1.00 52.97 218 VAL B O 1
ATOM 1408 N N . LEU B 2 37 ? 43.770 22.861 21.133 1.00 52.00 219 LEU B N 1
ATOM 1409 C CA . LEU B 2 37 ? 43.457 22.111 22.344 1.00 51.34 219 LEU B CA 1
ATOM 1410 C C . LEU B 2 37 ? 43.600 20.611 22.061 1.00 51.93 219 LEU B C 1
ATOM 1411 O O . LEU B 2 37 ? 42.823 20.046 21.295 1.00 51.96 219 LEU B O 1
ATOM 1416 N N . ALA B 2 38 ? 44.596 19.981 22.673 1.00 52.51 220 ALA B N 1
ATOM 1417 C CA . ALA B 2 38 ? 44.796 18.531 22.543 1.00 53.51 220 ALA B CA 1
ATOM 1418 C C . ALA B 2 38 ? 44.780 17.889 23.926 1.00 53.33 220 ALA B C 1
ATOM 1419 O O . ALA B 2 38 ? 45.764 17.964 24.670 1.00 53.87 220 ALA B O 1
ATOM 1421 N N . ILE B 2 39 ? 43.652 17.280 24.273 1.00 53.00 221 ILE B N 1
ATOM 1422 C CA . ILE B 2 39 ? 43.438 16.769 25.626 1.00 53.14 221 ILE B CA 1
ATOM 1423 C C . ILE B 2 39 ? 43.219 15.260 25.674 1.00 53.83 221 ILE B C 1
ATOM 1424 O O . ILE B 2 39 ? 43.076 14.683 26.754 1.00 53.36 221 ILE B O 1
ATOM 1429 N N . ASP B 2 40 ? 43.204 14.624 24.505 1.00 54.90 222 ASP B N 1
ATOM 1430 C CA . ASP B 2 40 ? 42.731 13.243 24.390 1.00 56.11 222 ASP B CA 1
ATOM 1431 C C . ASP B 2 40 ? 43.568 12.172 25.101 1.00 55.93 222 ASP B C 1
ATOM 1432 O O . ASP B 2 40 ? 43.081 11.079 25.354 1.00 56.36 222 ASP B O 1
ATOM 1437 N N . HIS B 2 41 ? 44.811 12.498 25.433 1.00 55.67 223 HIS B N 1
ATOM 1438 C CA . HIS B 2 41 ? 45.696 11.580 26.148 1.00 55.55 223 HIS B CA 1
ATOM 1439 C C . HIS B 2 41 ? 45.764 11.843 27.658 1.00 53.81 223 HIS B C 1
ATOM 1440 O O . HIS B 2 41 ? 46.404 11.089 28.384 1.00 54.68 223 HIS B O 1
ATOM 1447 N N . LEU B 2 42 ? 45.113 12.908 28.124 1.00 50.56 224 LEU B N 1
ATOM 1448 C CA . LEU B 2 42 ? 45.241 13.353 29.514 1.00 47.89 224 LEU B CA 1
ATOM 1449 C C . LEU B 2 42 ? 44.343 12.578 30.461 1.00 46.25 224 LEU B C 1
ATOM 1450 O O . LEU B 2 42 ? 43.184 12.312 30.138 1.00 45.28 224 LEU B O 1
ATOM 1455 N N . ASN B 2 43 ? 44.851 12.254 31.648 1.00 45.43 225 ASN B N 1
ATOM 1456 C CA . ASN B 2 43 ? 43.986 11.667 32.686 1.00 44.32 225 ASN B CA 1
ATOM 1457 C C . ASN B 2 43 ? 43.226 12.749 33.452 1.00 43.55 225 ASN B C 1
ATOM 1458 O O . ASN B 2 43 ? 43.351 13.942 33.128 1.00 42.12 225 ASN B O 1
ATOM 1463 N N . GLU B 2 44 ? 42.447 12.334 34.453 1.00 42.67 226 GLU B N 1
ATOM 1464 C CA . GLU B 2 44 ? 41.626 13.247 35.243 1.00 42.44 226 GLU B CA 1
ATOM 1465 C C . GLU B 2 44 ? 42.440 14.356 35.888 1.00 41.57 226 GLU B C 1
ATOM 1466 O O . GLU B 2 44 ? 42.047 15.513 35.813 1.00 40.64 226 GLU B O 1
ATOM 1472 N N . ASP B 2 45 ? 43.564 14.003 36.512 1.00 41.26 227 ASP B N 1
ATOM 1473 C CA . ASP B 2 45 ? 44.420 14.986 37.186 1.00 41.46 227 ASP B CA 1
ATOM 1474 C C . ASP B 2 45 ? 45.001 16.021 36.222 1.00 39.33 227 ASP B C 1
ATOM 1475 O O . ASP B 2 45 ? 44.996 17.217 36.518 1.00 38.18 227 ASP B O 1
ATOM 1480 N N . GLN B 2 46 ? 45.472 15.554 35.069 1.00 37.96 228 GLN B N 1
ATOM 1481 C CA . GLN B 2 46 ? 45.987 16.434 34.001 1.00 37.06 228 GLN B CA 1
ATOM 1482 C C . GLN B 2 46 ? 44.891 17.358 33.440 1.00 35.51 228 GLN B C 1
ATOM 1483 O O . GLN B 2 46 ? 45.147 18.527 33.110 1.00 34.55 228 GLN B O 1
ATOM 1489 N N . LEU B 2 47 ? 43.675 16.820 33.325 1.00 34.40 229 LEU B N 1
ATOM 1490 C CA . LEU B 2 47 ? 42.530 17.617 32.851 1.00 33.75 229 LEU B CA 1
ATOM 1491 C C . LEU B 2 47 ? 42.208 18.752 33.819 1.00 32.68 229 LEU B C 1
ATOM 1492 O O . LEU B 2 47 ? 41.923 19.859 33.382 1.00 33.12 229 LEU B O 1
ATOM 1497 N N . ARG B 2 48 ? 42.288 18.482 35.121 1.00 33.14 230 ARG B N 1
ATOM 1498 C CA . ARG B 2 48 ? 42.032 19.520 36.138 1.00 33.31 230 ARG B CA 1
ATOM 1499 C C . ARG B 2 48 ? 43.053 20.620 36.009 1.00 33.46 230 ARG B C 1
ATOM 1500 O O . ARG B 2 48 ? 42.714 21.803 36.103 1.00 32.61 230 ARG B O 1
ATOM 1508 N N . GLU B 2 49 ? 44.308 20.235 35.771 1.00 33.61 231 GLU B N 1
ATOM 1509 C CA . GLU B 2 49 ? 45.353 21.233 35.552 1.00 34.02 231 GLU B CA 1
ATOM 1510 C C . GLU B 2 49 ? 45.138 21.962 34.230 1.00 32.61 231 GLU B C 1
ATOM 1511 O O . GLU B 2 49 ? 45.375 23.161 34.142 1.00 32.75 231 GLU B O 1
ATOM 1517 N N . LYS B 2 50 ? 44.712 21.241 33.196 1.00 32.08 232 LYS B N 1
ATOM 1518 C CA . LYS B 2 50 ? 44.452 21.896 31.911 1.00 32.42 232 LYS B CA 1
ATOM 1519 C C . LYS B 2 50 ? 43.332 22.953 32.041 1.00 31.52 232 LYS B C 1
ATOM 1520 O O . LYS B 2 50 ? 43.429 24.078 31.512 1.00 30.99 232 LYS B O 1
ATOM 1526 N N . ALA B 2 51 ? 42.287 22.593 32.776 1.00 31.62 233 ALA B N 1
ATOM 1527 C CA . ALA B 2 51 ? 41.216 23.547 33.085 1.00 31.46 233 ALA B CA 1
ATOM 1528 C C . ALA B 2 51 ? 41.748 24.800 33.813 1.00 31.85 233 ALA B C 1
ATOM 1529 O O . ALA B 2 51 ? 41.389 25.924 33.450 1.00 30.91 233 ALA B O 1
ATOM 1531 N N . LYS B 2 52 ? 42.588 24.610 34.835 1.00 32.77 234 LYS B N 1
ATOM 1532 C CA . LYS B 2 52 ? 43.176 25.749 35.557 1.00 34.60 234 LYS B CA 1
ATOM 1533 C C . LYS B 2 52 ? 44.003 26.643 34.642 1.00 34.56 234 LYS B C 1
ATOM 1534 O O . LYS B 2 52 ? 43.934 27.860 34.750 1.00 34.78 234 LYS B O 1
ATOM 1540 N N . GLU B 2 53 ? 44.772 26.030 33.747 1.00 35.59 235 GLU B N 1
ATOM 1541 C CA . GLU B 2 53 ? 45.557 26.746 32.737 1.00 36.77 235 GLU B CA 1
ATOM 1542 C C . GLU B 2 53 ? 44.679 27.617 31.818 1.00 36.30 235 GLU B C 1
ATOM 1543 O O . GLU B 2 53 ? 44.998 28.791 31.558 1.00 36.47 235 GLU B O 1
ATOM 1549 N N . LEU B 2 54 ? 43.575 27.048 31.336 1.00 35.16 236 LEU B N 1
ATOM 1550 C CA . LEU B 2 54 ? 42.660 27.767 30.457 1.00 33.99 236 LEU B CA 1
ATOM 1551 C C . LEU B 2 54 ? 41.982 28.912 31.216 1.00 33.90 236 LEU B C 1
ATOM 1552 O O . LEU B 2 54 ? 41.849 30.017 30.695 1.00 32.26 236 LEU B O 1
ATOM 1557 N N . TRP B 2 55 ? 41.573 28.638 32.453 1.00 33.66 237 TRP B N 1
ATOM 1558 C CA . TRP B 2 55 ? 41.033 29.667 33.316 1.00 34.67 237 TRP B CA 1
ATOM 1559 C C . TRP B 2 55 ? 42.005 30.852 33.478 1.00 34.73 237 TRP B C 1
ATOM 1560 O O . TRP B 2 55 ? 41.601 32.024 33.409 1.00 34.07 237 TRP B O 1
ATOM 1571 N N . GLN B 2 56 ? 43.275 30.542 33.699 1.00 35.32 238 GLN B N 1
ATOM 1572 C CA . GLN B 2 56 ? 44.301 31.579 33.849 1.00 36.75 238 GLN B CA 1
ATOM 1573 C C . GLN B 2 56 ? 44.440 32.392 32.565 1.00 35.46 238 GLN B C 1
ATOM 1574 O O . GLN B 2 56 ? 44.578 33.615 32.618 1.00 36.15 238 GLN B O 1
ATOM 1580 N N . THR B 2 57 ? 44.384 31.723 31.418 1.00 34.77 239 THR B N 1
ATOM 1581 C CA . THR B 2 57 ? 44.387 32.420 30.131 1.00 34.68 239 THR B CA 1
ATOM 1582 C C . THR B 2 57 ? 43.217 33.402 30.013 1.00 34.16 239 THR B C 1
ATOM 1583 O O . THR B 2 57 ? 43.417 34.555 29.617 1.00 33.70 239 THR B O 1
ATOM 1587 N N . ILE B 2 58 ? 42.011 32.945 30.362 1.00 32.90 240 ILE B N 1
ATOM 1588 C CA . ILE B 2 58 ? 40.831 33.802 30.345 1.00 32.74 240 ILE B CA 1
ATOM 1589 C C . ILE B 2 58 ? 41.025 34.999 31.273 1.00 33.22 240 ILE B C 1
ATOM 1590 O O . ILE B 2 58 ? 40.771 36.139 30.867 1.00 32.90 240 ILE B O 1
ATOM 1595 N N . TYR B 2 59 ? 41.480 34.726 32.496 1.00 33.97 241 TYR B N 1
ATOM 1596 C CA . TYR B 2 59 ? 41.817 35.760 33.474 1.00 35.73 241 TYR B CA 1
ATOM 1597 C C . TYR B 2 59 ? 42.780 36.812 32.909 1.00 35.92 241 TYR B C 1
ATOM 1598 O O . TYR B 2 59 ? 42.499 38.008 32.992 1.00 35.91 241 TYR B O 1
ATOM 1607 N N . ASN B 2 60 ? 43.900 36.369 32.337 1.00 3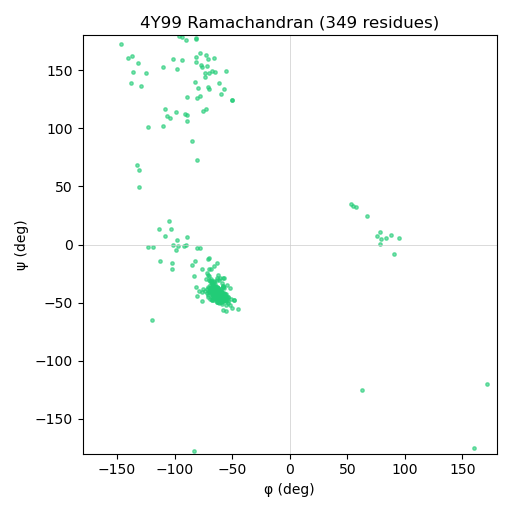6.52 242 ASN B N 1
ATOM 1608 C CA . ASN B 2 60 ? 44.875 37.285 31.744 1.00 37.13 242 ASN B CA 1
ATOM 1609 C C . ASN B 2 60 ? 44.295 38.086 30.581 1.00 36.89 242 ASN B C 1
ATOM 1610 O O . ASN B 2 60 ? 44.611 39.263 30.438 1.00 36.32 242 ASN B O 1
ATOM 1615 N N . LEU B 2 61 ? 43.436 37.459 29.766 1.00 35.99 243 LEU B N 1
ATOM 1616 C CA . LEU B 2 61 ? 42.795 38.190 28.664 1.00 35.50 243 LEU B CA 1
ATOM 1617 C C . LEU B 2 61 ? 41.808 39.237 29.163 1.00 34.78 243 LEU B C 1
ATOM 1618 O O . LEU B 2 61 ? 41.734 40.350 28.607 1.00 33.14 243 LEU B O 1
ATOM 1623 N N . GLU B 2 62 ? 41.048 38.878 30.204 1.00 34.42 244 GLU B N 1
ATOM 1624 C CA . GLU B 2 62 ? 40.131 39.820 30.858 1.00 34.83 244 GLU B CA 1
ATOM 1625 C C . GLU B 2 62 ? 40.881 40.994 31.493 1.00 34.87 244 GLU B C 1
ATOM 1626 O O . GLU B 2 62 ? 40.403 42.129 31.439 1.00 34.92 244 GLU B O 1
ATOM 1632 N N . ALA B 2 63 ? 42.032 40.708 32.111 1.00 34.64 245 ALA B N 1
ATOM 1633 C CA . ALA B 2 63 ? 42.894 41.732 32.707 1.00 35.46 245 ALA B CA 1
ATOM 1634 C C . ALA B 2 63 ? 43.415 42.707 31.640 1.00 35.32 245 ALA B C 1
ATOM 1635 O O . ALA B 2 63 ? 43.385 43.917 31.839 1.00 35.32 245 ALA B O 1
ATOM 1637 N N . GLU B 2 64 ? 43.862 42.171 30.500 1.00 35.56 246 GLU B N 1
ATOM 1638 C CA . GLU B 2 64 ? 44.287 43.003 29.363 1.00 36.22 246 GLU B CA 1
ATOM 1639 C C . GLU B 2 64 ? 43.137 43.825 28.794 1.00 35.26 246 GLU B C 1
ATOM 1640 O O . GLU B 2 64 ? 43.313 45.007 28.489 1.00 34.31 246 GLU B O 1
ATOM 1646 N N . LYS B 2 65 ? 41.959 43.206 28.656 1.00 34.57 247 LYS B N 1
ATOM 1647 C CA . LYS B 2 65 ? 40.754 43.943 28.249 1.00 34.64 247 LYS B CA 1
ATOM 1648 C C . LYS B 2 65 ? 40.460 45.114 29.200 1.00 34.56 247 LYS B C 1
ATOM 1649 O O . LYS B 2 65 ? 40.093 46.211 28.756 1.00 33.87 247 LYS B O 1
ATOM 1655 N N . PHE B 2 66 ? 40.607 44.879 30.502 1.00 34.50 248 PHE B N 1
ATOM 1656 C CA . PHE B 2 66 ? 40.343 45.932 31.484 1.00 35.02 248 PHE B CA 1
ATOM 1657 C C . PHE B 2 66 ? 41.325 47.107 31.326 1.00 34.63 248 PHE B C 1
ATOM 1658 O O . PHE B 2 66 ? 40.917 48.272 31.372 1.00 34.87 248 PHE B O 1
ATOM 1666 N N . ASP B 2 67 ? 42.604 46.792 31.141 1.00 34.17 249 ASP B N 1
ATOM 1667 C CA . ASP B 2 67 ? 43.621 47.818 30.906 1.00 34.75 249 ASP B CA 1
ATOM 1668 C C . ASP B 2 67 ? 43.321 48.671 29.677 1.00 33.99 249 ASP B C 1
ATOM 1669 O O . ASP B 2 67 ? 43.478 49.891 29.731 1.00 33.75 249 ASP B O 1
ATOM 1674 N N . LEU B 2 68 ? 42.902 48.023 28.584 1.00 32.58 250 LEU B N 1
ATOM 1675 C CA . LEU B 2 68 ? 42.505 48.708 27.356 1.00 31.77 250 LEU B CA 1
ATOM 1676 C C . LEU B 2 68 ? 41.267 49.597 27.528 1.00 32.34 250 LEU B C 1
ATOM 1677 O O . LEU B 2 68 ? 41.179 50.657 26.910 1.00 31.30 250 LEU B O 1
ATOM 1682 N N . GLN B 2 69 ? 40.301 49.147 28.333 1.00 32.19 251 GLN B N 1
ATOM 1683 C CA . GLN B 2 69 ? 39.122 49.956 28.586 1.00 33.07 251 GLN B CA 1
ATOM 1684 C C . GLN B 2 69 ? 39.523 51.212 29.370 1.00 33.35 251 GLN B C 1
ATOM 1685 O O . GLN B 2 69 ? 39.014 52.298 29.088 1.00 32.50 251 GLN B O 1
ATOM 1691 N N . GLU B 2 70 ? 40.434 51.065 30.336 1.00 33.28 252 GLU B N 1
ATOM 1692 C CA . GLU B 2 70 ? 40.914 52.214 31.096 1.00 35.43 252 GLU B CA 1
ATOM 1693 C C . GLU B 2 70 ? 41.714 53.191 30.203 1.00 34.79 252 GLU B C 1
ATOM 1694 O O . GLU B 2 70 ? 41.585 54.410 30.337 1.00 34.44 252 GLU B O 1
ATOM 1700 N N . LYS B 2 71 ? 42.527 52.638 29.302 1.00 33.84 253 LYS B N 1
ATOM 1701 C CA . LYS B 2 71 ? 43.279 53.440 28.332 1.00 33.42 253 LYS B CA 1
ATOM 1702 C C . LYS B 2 71 ? 42.330 54.216 27.414 1.00 32.48 253 LYS B C 1
ATOM 1703 O O . LYS B 2 71 ? 42.497 55.414 27.224 1.00 30.95 253 LYS B O 1
ATOM 1709 N N . PHE B 2 72 ? 41.315 53.522 26.880 1.00 31.97 254 PHE B N 1
ATOM 1710 C CA . PHE B 2 72 ? 40.308 54.140 26.046 1.00 31.90 254 PHE B CA 1
ATOM 1711 C C . PHE B 2 72 ? 39.692 55.386 26.701 1.00 32.79 254 PHE B C 1
ATOM 1712 O O . PHE B 2 72 ? 39.542 56.416 26.047 1.00 31.96 254 PHE B O 1
ATOM 1720 N N . LYS B 2 73 ? 39.323 55.285 27.979 1.00 33.53 255 LYS B N 1
ATOM 1721 C CA . LYS B 2 73 ? 38.754 56.431 28.697 1.00 35.19 255 LYS B CA 1
ATOM 1722 C C . LYS B 2 73 ? 39.734 57.608 28.833 1.00 34.37 255 LYS B C 1
ATOM 1723 O O . LYS B 2 73 ? 39.352 58.738 28.624 1.00 34.04 255 LYS B O 1
ATOM 1729 N N . GLN B 2 74 ? 40.985 57.331 29.181 1.00 34.13 256 GLN B N 1
ATOM 1730 C CA . GLN B 2 74 ? 41.999 58.369 29.234 1.00 34.31 256 GLN B CA 1
ATOM 1731 C C . GLN B 2 74 ? 42.211 58.989 27.844 1.00 32.97 256 GLN B C 1
ATOM 1732 O O . GLN B 2 74 ? 42.400 60.190 27.732 1.00 32.25 256 GLN B O 1
ATOM 1738 N N . GLN B 2 75 ? 42.161 58.166 26.799 1.00 30.92 257 GLN B N 1
ATOM 1739 C CA . GLN B 2 75 ? 42.304 58.664 25.428 1.00 30.44 257 GLN B CA 1
ATOM 1740 C C . GLN B 2 75 ? 41.174 59.629 25.024 1.00 30.78 257 GLN B C 1
ATOM 1741 O O . GLN B 2 75 ? 41.439 60.650 24.407 1.00 29.90 257 GLN B O 1
ATOM 1747 N N . LYS B 2 76 ? 39.934 59.308 25.395 1.00 30.65 258 LYS B N 1
ATOM 1748 C CA . LYS B 2 76 ? 38.795 60.196 25.124 1.00 32.46 258 LYS B CA 1
ATOM 1749 C C . LYS B 2 76 ? 38.953 61.543 25.832 1.00 31.70 258 LYS B C 1
ATOM 1750 O O . LYS B 2 76 ? 38.646 62.586 25.269 1.00 31.52 258 LYS B O 1
ATOM 1756 N N . TYR B 2 77 ? 39.432 61.512 27.071 1.00 32.12 259 TYR B N 1
ATOM 1757 C CA . TYR B 2 77 ? 39.783 62.745 27.748 1.00 31.95 259 TYR B CA 1
ATOM 1758 C C . TYR B 2 77 ? 40.853 63.529 26.977 1.00 31.69 259 TYR B C 1
ATOM 1759 O O . TYR B 2 77 ? 40.697 64.741 26.744 1.00 30.28 259 TYR B O 1
ATOM 1768 N N . GLU B 2 78 ? 41.939 62.848 26.591 1.00 31.41 260 GLU B N 1
ATOM 1769 C CA . GLU B 2 78 ? 43.036 63.516 25.893 1.00 32.19 260 GLU B CA 1
ATOM 1770 C C . GLU B 2 78 ? 42.587 64.127 24.567 1.00 30.70 260 GLU B C 1
ATOM 1771 O O . GLU B 2 78 ? 42.961 65.246 24.229 1.00 29.10 260 GLU B O 1
ATOM 1777 N N . ILE B 2 79 ? 41.762 63.388 23.837 1.00 30.45 261 ILE B N 1
ATOM 1778 C CA . ILE B 2 79 ? 41.244 63.846 22.551 1.00 30.26 261 ILE B CA 1
ATOM 1779 C C . ILE B 2 79 ? 40.374 65.091 22.735 1.00 31.18 261 ILE B C 1
ATOM 1780 O O . ILE B 2 79 ? 40.483 66.042 21.967 1.00 30.50 261 ILE B O 1
ATOM 1785 N N . ASN B 2 80 ? 39.537 65.087 23.776 1.00 32.68 262 ASN B N 1
ATOM 1786 C CA . ASN B 2 80 ? 38.681 66.241 24.079 1.00 34.04 262 ASN B CA 1
ATOM 1787 C C . ASN B 2 80 ? 39.526 67.480 24.372 1.00 33.37 262 ASN B C 1
ATOM 1788 O O . ASN B 2 80 ? 39.216 68.567 23.876 1.00 33.52 262 ASN B O 1
ATOM 1793 N N . VAL B 2 81 ? 40.582 67.321 25.170 1.00 32.28 263 VAL B N 1
ATOM 1794 C CA . VAL B 2 81 ? 41.491 68.435 25.463 1.00 32.04 263 VAL B CA 1
ATOM 1795 C C . VAL B 2 81 ? 42.155 68.970 24.179 1.00 32.33 263 VAL B C 1
ATOM 1796 O O . VAL B 2 81 ? 42.164 70.177 23.951 1.00 32.48 263 VAL B O 1
ATOM 1800 N N . LEU B 2 82 ? 42.712 68.066 23.369 1.00 31.61 264 LEU B N 1
ATOM 1801 C CA . LEU B 2 82 ? 43.318 68.411 22.088 1.00 31.90 264 LEU B CA 1
ATOM 1802 C C . LEU B 2 82 ? 42.360 69.197 21.178 1.00 32.39 264 LEU B C 1
ATOM 1803 O O . LEU B 2 82 ? 42.751 70.183 20.566 1.00 32.02 264 LEU B O 1
ATOM 1808 N N . ARG B 2 83 ? 41.118 68.739 21.095 1.00 33.47 265 ARG B N 1
ATOM 1809 C CA . ARG B 2 83 ? 40.098 69.410 20.294 1.00 35.20 265 ARG B CA 1
ATOM 1810 C C . ARG B 2 83 ? 39.803 70.807 20.833 1.00 36.00 265 ARG B C 1
ATOM 1811 O O . ARG B 2 83 ? 39.712 71.771 20.061 1.00 35.94 265 ARG B O 1
ATOM 1819 N N . ASN B 2 84 ? 39.700 70.933 22.151 1.00 36.53 266 ASN B N 1
ATOM 1820 C CA . ASN B 2 84 ? 39.567 72.272 22.746 1.00 37.74 266 ASN B CA 1
ATOM 1821 C C . ASN B 2 84 ? 40.758 73.192 22.456 1.00 38.20 266 ASN B C 1
ATOM 1822 O O . ASN B 2 84 ? 40.566 74.357 22.062 1.00 38.13 266 ASN B O 1
ATOM 1827 N N . ARG B 2 85 ? 41.978 72.667 22.597 1.00 37.76 267 ARG B N 1
ATOM 1828 C CA . ARG B 2 85 ? 43.197 73.458 22.324 1.00 38.12 267 ARG B CA 1
ATOM 1829 C C . ARG B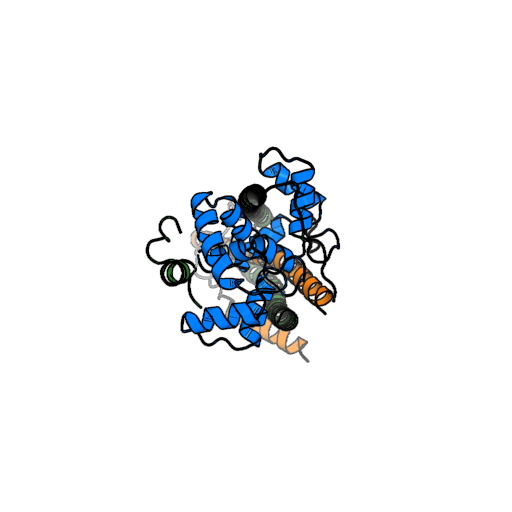 2 85 ? 43.225 73.962 20.882 1.00 38.80 267 ARG B C 1
ATOM 1830 O O . ARG B 2 85 ? 43.524 75.141 20.626 1.00 38.27 267 ARG B O 1
ATOM 1838 N N . ILE B 2 86 ? 42.906 73.065 19.954 1.00 39.52 268 ILE B N 1
ATOM 1839 C CA . ILE B 2 86 ? 42.812 73.399 18.534 1.00 40.93 268 ILE B CA 1
ATOM 1840 C C . ILE B 2 86 ? 41.753 74.491 18.270 1.00 42.52 268 ILE B C 1
ATOM 1841 O O . ILE B 2 86 ? 42.032 75.479 17.589 1.00 42.33 268 ILE B O 1
ATOM 1846 N N . ASN B 2 87 ? 40.553 74.310 18.813 1.00 44.20 269 ASN B N 1
ATOM 1847 C CA . ASN B 2 87 ? 39.491 75.301 18.671 1.00 46.69 269 ASN B CA 1
ATOM 1848 C C . ASN B 2 87 ? 39.911 76.675 19.226 1.00 47.37 269 ASN B C 1
ATOM 1849 O O . ASN B 2 87 ? 39.745 77.701 18.554 1.00 47.48 269 ASN B O 1
ATOM 1854 N N . ASP B 2 88 ? 40.488 76.687 20.426 1.00 48.38 270 ASP B N 1
ATOM 1855 C CA . ASP B 2 88 ? 40.938 77.930 21.069 1.00 50.11 270 ASP B CA 1
ATOM 1856 C C . ASP B 2 88 ? 42.128 78.610 20.382 1.00 50.60 270 ASP B C 1
ATOM 1857 O O . ASP B 2 88 ? 42.357 79.805 20.579 1.00 51.18 270 ASP B O 1
ATOM 1862 N N . ASN B 2 89 ? 42.888 77.860 19.597 1.00 51.16 271 ASN B N 1
ATOM 1863 C CA . ASN B 2 89 ? 44.086 78.407 18.969 1.00 52.78 271 ASN B CA 1
ATOM 1864 C C . ASN B 2 89 ? 43.940 78.624 17.474 1.00 54.13 271 ASN B C 1
ATOM 1865 O O . ASN B 2 89 ? 44.927 78.917 16.788 1.00 54.60 271 ASN B O 1
ATOM 1870 N N . GLN B 2 90 ? 42.722 78.439 16.971 1.00 55.62 272 GLN B N 1
ATOM 1871 C CA . GLN B 2 90 ? 42.430 78.702 15.567 1.00 57.39 272 GLN B CA 1
ATOM 1872 C C . GLN B 2 90 ? 42.008 80.150 15.438 1.00 58.06 272 GLN B C 1
ATOM 1873 O O . GLN B 2 90 ? 42.837 81.000 15.089 1.00 58.56 272 GLN B O 1
ATOM 1879 N N . THR C 3 31 ? 51.022 100.607 19.169 1.00 61.99 31 THR C N 1
ATOM 1880 C CA . THR C 3 31 ? 50.549 100.406 20.570 1.00 61.61 31 THR C CA 1
ATOM 1881 C C . THR C 3 31 ? 51.183 101.409 21.540 1.00 60.63 31 THR C C 1
ATOM 1882 O O . THR C 3 31 ? 52.299 101.892 21.322 1.00 60.72 31 THR C O 1
ATOM 1886 N N . GLU C 3 32 ? 50.448 101.713 22.606 1.00 59.32 32 GLU C N 1
ATOM 1887 C CA . GLU C 3 32 ? 50.901 102.612 23.659 1.00 57.58 32 GLU C CA 1
ATOM 1888 C C . GLU C 3 32 ? 51.369 101.799 24.869 1.00 55.23 32 GLU C C 1
ATOM 1889 O O . GLU C 3 32 ? 50.997 100.630 25.008 1.00 54.65 32 GLU C O 1
ATOM 1895 N N . PRO C 3 33 ? 52.197 102.408 25.740 1.00 53.29 33 PRO C N 1
ATOM 1896 C CA . PRO C 3 33 ? 52.558 101.740 26.993 1.00 51.91 33 PRO C CA 1
ATOM 1897 C C . PRO C 3 33 ? 51.355 101.557 27.935 1.00 50.93 33 PRO C C 1
ATOM 1898 O O . PRO C 3 33 ? 50.331 102.228 27.786 1.00 50.49 33 PRO C O 1
ATOM 1902 N N . HIS C 3 34 ? 51.499 100.635 28.881 1.00 49.42 34 HIS C N 1
ATOM 1903 C CA . HIS C 3 34 ? 50.445 100.269 29.826 1.00 48.92 34 HIS C CA 1
ATOM 1904 C C . HIS C 3 34 ? 51.072 99.888 31.167 1.00 48.64 34 HIS C C 1
ATOM 1905 O O . HIS C 3 34 ? 52.297 99.776 31.271 1.00 47.95 34 HIS C O 1
ATOM 1912 N N . ALA C 3 35 ? 50.245 99.683 32.186 1.00 48.18 35 ALA C N 1
ATOM 1913 C CA . ALA C 3 35 ? 50.751 99.319 33.503 1.00 48.04 35 ALA C CA 1
ATOM 1914 C C . ALA C 3 35 ? 51.311 97.901 33.505 1.00 47.70 35 ALA C C 1
ATOM 1915 O O . ALA C 3 35 ? 50.844 97.029 32.768 1.00 46.62 35 ALA C O 1
ATOM 1917 N N . LYS C 3 36 ? 52.330 97.680 34.328 1.00 47.99 36 LYS C N 1
ATOM 1918 C CA . LYS C 3 36 ? 52.844 96.335 34.531 1.00 48.38 36 LYS C CA 1
ATOM 1919 C C . LYS C 3 36 ? 51.854 95.573 35.392 1.00 49.64 36 LYS C C 1
ATOM 1920 O O . LYS C 3 36 ? 51.179 96.169 36.236 1.00 50.18 36 LYS C O 1
ATOM 1926 N N . LYS C 3 37 ? 51.755 94.270 35.163 1.00 50.54 37 LYS C N 1
ATOM 1927 C CA . LYS C 3 37 ? 51.025 93.394 36.073 1.00 52.88 37 LYS C CA 1
ATOM 1928 C C . LYS C 3 37 ? 51.644 93.530 37.465 1.00 53.92 37 LYS C C 1
ATOM 1929 O O . LYS C 3 37 ? 52.873 93.545 37.611 1.00 54.29 37 LYS C O 1
ATOM 1935 N N . LYS C 3 38 ? 50.791 93.672 38.472 1.00 54.93 38 LYS C N 1
ATOM 1936 C CA . LYS C 3 38 ? 51.228 93.794 39.857 1.00 55.76 38 LYS C CA 1
ATOM 1937 C C . LYS C 3 38 ? 50.522 92.712 40.654 1.00 56.29 38 LYS C C 1
ATOM 1938 O O . LYS C 3 38 ? 49.397 92.346 40.334 1.00 56.72 38 LYS C O 1
ATOM 1940 N N . SER C 3 39 ? 51.179 92.201 41.688 1.00 56.61 39 SER C N 1
ATOM 1941 C CA . SER C 3 39 ? 50.621 91.101 42.468 1.00 57.21 39 SER C CA 1
ATOM 1942 C C . SER C 3 39 ? 50.645 91.395 43.965 1.00 57.72 39 SER C C 1
ATOM 1943 O O . SER C 3 39 ? 51.639 91.903 44.487 1.00 57.96 39 SER C O 1
ATOM 1946 N N . LYS C 3 40 ? 49.537 91.081 44.640 1.00 58.02 40 LYS C N 1
ATOM 1947 C CA . LYS C 3 40 ? 49.437 91.163 46.101 1.00 58.29 40 LYS C CA 1
ATOM 1948 C C . LYS C 3 40 ? 50.407 90.208 46.797 1.00 57.29 40 LYS C C 1
ATOM 1949 O O . LYS C 3 40 ? 50.858 90.490 47.905 1.00 58.29 40 LYS C O 1
ATOM 1955 N N . ILE C 3 41 ? 50.716 89.079 46.160 1.00 55.10 41 ILE C N 1
ATOM 1956 C CA . ILE C 3 41 ? 51.662 88.124 46.735 1.00 53.21 41 ILE C CA 1
ATOM 1957 C C . ILE C 3 41 ? 52.979 88.091 45.953 1.00 51.54 41 ILE C C 1
ATOM 1958 O O . ILE C 3 41 ? 53.019 88.386 44.763 1.00 50.11 41 ILE C O 1
ATOM 1963 N N . SER C 3 42 ? 54.053 87.731 46.639 1.00 50.82 42 SER C N 1
ATOM 1964 C CA . SER C 3 42 ? 55.371 87.682 46.028 1.00 49.89 42 SER C CA 1
ATOM 1965 C C . SER C 3 42 ? 55.492 86.506 45.054 1.00 49.04 42 SER C C 1
ATOM 1966 O O . SER C 3 42 ? 54.803 85.481 45.197 1.00 48.73 42 SER C O 1
ATOM 1969 N N . ALA C 3 43 ? 56.370 86.647 44.067 1.00 48.06 43 ALA C N 1
ATOM 1970 C CA . ALA C 3 43 ? 56.619 85.555 43.127 1.00 47.64 43 ALA C CA 1
ATOM 1971 C C . ALA C 3 43 ? 57.204 84.355 43.877 1.00 47.81 43 ALA C C 1
ATOM 1972 O O . ALA C 3 43 ? 57.003 83.203 43.498 1.00 47.07 43 ALA C O 1
ATOM 1974 N N . SER C 3 44 ? 57.913 84.645 44.962 1.00 48.26 44 SER C N 1
ATOM 1975 C CA . SER C 3 44 ? 58.482 83.618 45.807 1.00 49.04 44 SER C CA 1
ATOM 1976 C C . SER C 3 44 ? 57.373 82.790 46.479 1.00 49.12 44 SER C C 1
ATOM 1977 O O . SER C 3 44 ? 57.472 81.558 46.564 1.00 49.26 44 SER C O 1
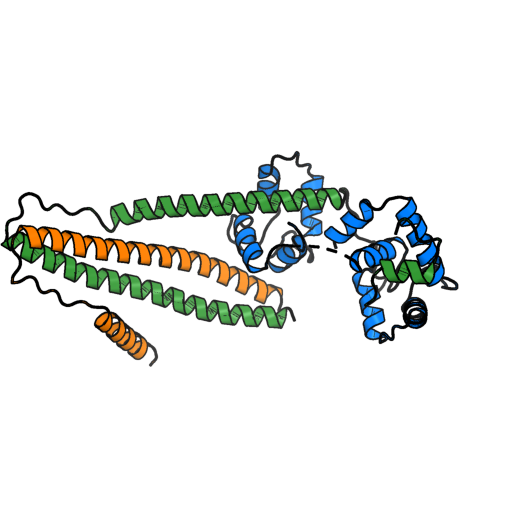ATOM 1980 N N . ARG C 3 45 ? 56.301 83.459 46.902 1.00 49.32 45 ARG C N 1
ATOM 1981 C CA . ARG C 3 45 ? 55.129 82.773 47.457 1.00 49.73 45 ARG C CA 1
ATOM 1982 C C . ARG C 3 45 ? 54.419 81.917 46.399 1.00 48.70 45 ARG C C 1
ATOM 1983 O O . ARG C 3 45 ? 54.095 80.762 46.656 1.00 48.33 45 ARG C O 1
ATOM 1991 N N . LYS C 3 46 ? 54.181 82.497 45.224 1.00 47.97 46 LYS C N 1
ATOM 1992 C CA . LYS C 3 46 ? 53.553 81.789 44.104 1.00 47.74 46 LYS C CA 1
ATOM 1993 C C . LYS C 3 46 ? 54.305 80.509 43.765 1.00 47.28 46 LYS C C 1
ATOM 1994 O O . LYS C 3 46 ? 53.691 79.446 43.615 1.00 46.64 46 LYS C O 1
ATOM 2000 N N . LEU C 3 47 ? 55.631 80.610 43.681 1.00 46.91 47 LEU C N 1
ATOM 2001 C CA . LEU C 3 47 ? 56.483 79.447 43.407 1.00 47.27 47 LEU C CA 1
ATOM 2002 C C . LEU C 3 47 ? 56.341 78.326 44.443 1.00 47.63 47 LEU C C 1
ATOM 2003 O O . LEU C 3 47 ? 56.299 77.146 44.091 1.00 47.73 47 LEU C O 1
ATOM 2008 N N . GLN C 3 48 ? 56.280 78.701 45.716 1.00 48.25 48 GLN C N 1
ATOM 2009 C CA . GLN C 3 48 ? 56.054 77.756 46.802 1.00 48.68 48 GLN C CA 1
ATOM 2010 C C . GLN C 3 48 ? 54.699 77.077 46.625 1.00 47.79 48 GLN C C 1
ATOM 2011 O O . GLN C 3 48 ? 54.600 75.861 46.721 1.00 47.98 48 GLN C O 1
ATOM 2017 N N . LEU C 3 49 ? 53.664 77.867 46.338 1.00 46.94 49 LEU C N 1
ATOM 2018 C CA . LEU C 3 49 ? 52.321 77.326 46.127 1.00 46.16 49 LEU C CA 1
ATOM 2019 C C . LEU C 3 49 ? 52.238 76.387 44.907 1.00 45.60 49 LEU C C 1
ATOM 2020 O O . LEU C 3 49 ? 51.639 75.310 44.993 1.00 44.79 49 LEU C O 1
ATOM 2025 N N . LYS C 3 50 ? 52.871 76.780 43.801 1.00 44.69 50 LYS C N 1
ATOM 2026 C CA . LYS C 3 50 ? 52.923 75.930 42.605 1.00 44.26 50 LYS C CA 1
ATOM 2027 C C . LYS C 3 50 ? 53.628 74.595 42.878 1.00 44.82 50 LYS C C 1
ATOM 2028 O O . LYS C 3 50 ? 53.166 73.546 42.430 1.00 44.75 50 LYS C O 1
ATOM 2034 N N . THR C 3 51 ? 54.730 74.641 43.623 1.00 45.63 51 THR C N 1
ATOM 2035 C CA . THR C 3 51 ? 55.478 73.438 43.981 1.00 46.85 51 THR C CA 1
ATOM 2036 C C . THR C 3 51 ? 54.608 72.478 44.804 1.00 47.31 51 THR C C 1
ATOM 2037 O O . THR C 3 51 ? 54.560 71.277 44.529 1.00 46.96 51 THR C O 1
ATOM 2041 N N . LEU C 3 52 ? 53.903 73.024 45.791 1.00 47.91 52 LEU C N 1
ATOM 2042 C CA . LEU C 3 52 ? 52.987 72.231 46.609 1.00 48.68 52 LEU C CA 1
ATOM 2043 C C . LEU C 3 52 ? 51.799 71.718 45.801 1.00 47.83 52 LEU C C 1
ATOM 2044 O O . LEU C 3 52 ? 51.310 70.623 46.061 1.00 47.56 52 LEU C O 1
ATOM 2049 N N . LEU C 3 53 ? 51.341 72.516 44.836 1.00 47.11 53 LEU C N 1
ATOM 2050 C CA . LEU C 3 53 ? 50.270 72.099 43.932 1.00 47.05 53 LEU C CA 1
ATOM 2051 C C . LEU C 3 53 ? 50.668 70.883 43.095 1.00 46.66 53 LEU C C 1
ATOM 2052 O O . LEU C 3 53 ? 49.875 69.950 42.932 1.00 46.25 53 LEU C O 1
ATOM 2057 N N . LEU C 3 54 ? 51.893 70.889 42.577 1.00 46.64 54 LEU C N 1
ATOM 2058 C CA . LEU C 3 54 ? 52.385 69.758 41.790 1.00 46.84 54 LEU C CA 1
ATOM 2059 C C . LEU C 3 54 ? 52.563 68.506 42.640 1.00 47.73 54 LEU C C 1
ATOM 2060 O O . LEU C 3 54 ? 52.314 67.398 42.165 1.00 47.51 54 LEU C O 1
ATOM 2065 N N . GLN C 3 55 ? 52.972 68.690 43.893 1.00 48.70 55 GLN C N 1
ATOM 2066 C CA . GLN C 3 55 ? 53.146 67.575 44.817 1.00 49.81 55 GLN C CA 1
ATOM 2067 C C . GLN C 3 55 ? 51.829 66.876 45.076 1.00 49.99 55 GLN C C 1
ATOM 2068 O O . GLN C 3 55 ? 51.748 65.649 44.980 1.00 50.35 55 GLN C O 1
ATOM 2074 N N . ILE C 3 56 ? 50.794 67.651 45.402 1.00 50.35 56 ILE C N 1
ATOM 2075 C CA . ILE C 3 56 ? 49.492 67.059 45.687 1.00 50.95 56 ILE C CA 1
ATOM 2076 C C . ILE C 3 56 ? 48.806 66.458 44.446 1.00 50.13 56 ILE C C 1
ATOM 2077 O O . ILE C 3 56 ? 48.068 65.479 44.565 1.00 49.09 56 ILE C O 1
ATOM 2082 N N . ALA C 3 57 ? 49.051 67.040 43.268 1.00 48.96 57 ALA C N 1
ATOM 2083 C CA . ALA C 3 57 ? 48.556 66.456 42.018 1.00 48.62 57 ALA C CA 1
ATOM 2084 C C . ALA C 3 57 ? 49.181 65.081 41.797 1.00 48.43 57 ALA C C 1
ATOM 2085 O O . ALA C 3 57 ? 48.518 64.163 41.327 1.00 47.93 57 ALA C O 1
ATOM 2087 N N . LYS C 3 58 ? 50.459 64.966 42.153 1.00 49.14 58 LYS C N 1
ATOM 2088 C CA . LYS C 3 58 ? 51.219 63.731 42.031 1.00 50.33 58 LYS C CA 1
ATOM 2089 C C . LYS C 3 58 ? 50.700 62.671 43.012 1.00 50.72 58 LYS C C 1
ATOM 2090 O O . LYS C 3 58 ? 50.617 61.492 42.668 1.00 50.39 58 LYS C O 1
ATOM 2096 N N . GLN C 3 59 ? 50.317 63.106 44.213 1.00 51.45 59 GLN C N 1
ATOM 2097 C CA . GLN C 3 59 ? 49.694 62.224 45.200 1.00 52.53 59 GLN C CA 1
ATOM 2098 C C . GLN C 3 59 ? 48.325 61.743 44.736 1.00 52.44 59 GLN C C 1
ATOM 2099 O O . GLN C 3 59 ? 47.970 60.590 44.952 1.00 52.08 59 GLN C O 1
ATOM 2105 N N . GLU C 3 60 ? 47.565 62.627 44.098 1.00 52.59 60 GLU C N 1
ATOM 2106 C CA . GLU C 3 60 ? 46.262 62.257 43.557 1.00 53.51 60 GLU C CA 1
ATOM 2107 C C . GLU C 3 60 ? 46.379 61.275 42.381 1.00 52.87 60 GLU C C 1
ATOM 2108 O O . GLU C 3 60 ? 45.504 60.425 42.193 1.00 52.41 60 GLU C O 1
ATOM 2114 N N . LEU C 3 61 ? 47.473 61.388 41.623 1.00 52.37 61 LEU C N 1
ATOM 2115 C CA . LEU C 3 61 ? 47.771 60.476 40.519 1.00 52.51 61 LEU C CA 1
ATOM 2116 C C . LEU C 3 61 ? 48.074 59.066 41.032 1.00 52.83 61 LEU C C 1
ATOM 2117 O O . LEU C 3 61 ? 47.586 58.085 40.472 1.00 52.17 61 LEU C O 1
ATOM 2122 N N . GLU C 3 62 ? 48.867 58.977 42.099 1.00 53.38 62 GLU C N 1
ATOM 2123 C CA . GLU C 3 62 ? 49.135 57.699 42.775 1.00 54.62 62 GLU C CA 1
ATOM 2124 C C . GLU C 3 62 ? 47.869 57.102 43.404 1.00 54.79 62 GLU C C 1
ATOM 2125 O O . GLU C 3 62 ? 47.626 55.894 43.301 1.00 54.59 62 GLU C O 1
ATOM 2131 N N . ARG C 3 63 ? 47.053 57.957 44.020 1.00 55.01 63 ARG C N 1
ATOM 2132 C CA . ARG C 3 63 ? 45.743 57.557 44.550 1.00 55.69 63 ARG C CA 1
ATOM 2133 C C . ARG C 3 63 ? 44.813 56.999 43.468 1.00 54.88 63 ARG C C 1
ATOM 2134 O O . ARG C 3 63 ? 44.147 55.978 43.680 1.00 54.77 63 ARG C O 1
ATOM 2142 N N . GLU C 3 64 ? 44.766 57.668 42.316 1.00 53.93 64 GLU C N 1
ATOM 2143 C CA . GLU C 3 64 ? 43.990 57.185 41.174 1.00 53.27 64 GLU C CA 1
ATOM 2144 C C . GLU C 3 64 ? 44.445 55.789 40.743 1.00 52.16 64 GLU C C 1
ATOM 2145 O O . GLU C 3 64 ? 43.617 54.933 40.481 1.00 52.32 64 GLU C O 1
ATOM 2151 N N . ALA C 3 65 ? 45.754 55.576 40.673 1.00 51.51 65 ALA C N 1
ATOM 2152 C CA . ALA C 3 65 ? 46.314 54.302 40.236 1.00 51.32 65 ALA C CA 1
ATOM 2153 C C . ALA C 3 65 ? 45.968 53.167 41.208 1.00 52.15 65 ALA C C 1
ATOM 2154 O O . ALA C 3 65 ? 45.636 52.056 40.780 1.00 51.09 65 ALA C O 1
ATOM 2156 N N . GLU C 3 66 ? 46.040 53.463 42.507 1.00 52.71 66 GLU C N 1
ATOM 2157 C CA . GLU C 3 66 ? 45.699 52.493 43.548 1.00 54.22 66 GLU C CA 1
ATOM 2158 C C . GLU C 3 66 ? 44.226 52.103 43.481 1.00 54.27 66 GLU C C 1
ATOM 2159 O O . GLU C 3 66 ? 43.891 50.917 43.557 1.00 54.43 66 GLU C O 1
ATOM 2165 N N . GLU C 3 67 ? 43.364 53.105 43.320 1.00 54.19 67 GLU C N 1
ATOM 2166 C CA . GLU C 3 67 ? 41.922 52.919 43.163 1.00 54.78 67 GLU C CA 1
ATOM 2167 C C . GLU C 3 67 ? 41.574 52.131 41.891 1.00 53.94 67 GLU C C 1
ATOM 2168 O O . GLU C 3 67 ? 40.631 51.338 41.884 1.00 53.91 67 GLU C O 1
ATOM 2174 N N . ARG C 3 68 ? 42.332 52.354 40.821 1.00 52.49 68 ARG C N 1
ATOM 2175 C CA . ARG C 3 68 ? 42.106 51.625 39.581 1.00 51.84 68 ARG C CA 1
ATOM 2176 C C . ARG C 3 68 ? 42.502 50.147 39.733 1.00 51.30 68 ARG C C 1
ATOM 2177 O O . ARG C 3 68 ? 41.804 49.271 39.223 1.00 50.36 68 ARG C O 1
ATOM 2185 N N . ARG C 3 69 ? 43.607 49.888 40.438 1.00 51.23 69 ARG C N 1
ATOM 2186 C CA . ARG C 3 69 ? 44.024 48.521 40.793 1.00 51.99 69 ARG C CA 1
ATOM 2187 C C . ARG C 3 69 ? 42.957 47.760 41.586 1.00 52.27 69 ARG C C 1
ATOM 2188 O O . ARG C 3 69 ? 42.691 46.582 41.309 1.00 52.25 69 ARG C O 1
ATOM 2196 N N . GLY C 3 70 ? 42.356 48.444 42.563 1.00 52.49 70 GLY C N 1
ATOM 2197 C CA . GLY C 3 70 ? 41.234 47.917 43.330 1.00 52.93 70 GLY C CA 1
ATOM 2198 C C . GLY C 3 70 ? 40.043 47.612 42.442 1.00 52.87 70 GLY C C 1
ATOM 2199 O O . GLY C 3 70 ? 39.442 46.545 42.540 1.00 52.91 70 GLY C O 1
ATOM 2200 N N . GLU C 3 71 ? 39.722 48.547 41.553 1.00 52.46 71 GLU C N 1
ATOM 2201 C CA . GLU C 3 71 ? 38.617 48.396 40.607 1.00 52.59 71 GLU C CA 1
ATOM 2202 C C . GLU C 3 71 ? 38.839 47.221 39.643 1.00 51.42 71 GLU C C 1
ATOM 2203 O O . GLU C 3 71 ? 37.892 46.495 39.298 1.00 51.18 71 GLU C O 1
ATOM 2209 N N . LYS C 3 72 ? 40.092 47.052 39.216 1.00 49.99 72 LYS C N 1
ATOM 2210 C CA . LYS C 3 72 ? 40.502 45.954 38.351 1.00 48.98 72 LYS C CA 1
ATOM 2211 C C . LYS C 3 72 ? 40.294 44.594 39.040 1.00 49.55 72 LYS C C 1
ATOM 2212 O O . LYS C 3 72 ? 39.792 43.656 38.418 1.00 48.89 72 LYS C O 1
ATOM 2218 N N . GLY C 3 73 ? 40.696 44.503 40.309 1.00 49.84 73 GLY C N 1
ATOM 2219 C CA . GLY C 3 73 ? 40.497 43.292 41.119 1.00 51.03 73 GLY C CA 1
ATOM 2220 C C . GLY C 3 73 ? 39.035 42.883 41.175 1.00 51.38 73 GLY C C 1
ATOM 2221 O O . GLY C 3 73 ? 38.705 41.725 40.942 1.00 51.40 73 GLY C O 1
ATOM 2222 N N . ARG C 3 74 ? 38.160 43.848 41.453 1.00 52.40 74 ARG C N 1
ATOM 2223 C CA . ARG C 3 74 ? 36.715 43.600 41.531 1.00 53.52 74 ARG C CA 1
ATOM 2224 C C . ARG C 3 74 ? 36.070 43.248 40.187 1.00 53.20 74 ARG C C 1
ATOM 2225 O O . ARG C 3 74 ? 35.175 42.404 40.129 1.00 53.27 74 ARG C O 1
ATOM 2233 N N . ALA C 3 75 ? 36.517 43.897 39.116 1.00 52.34 75 ALA C N 1
ATOM 2234 C CA . ALA C 3 75 ? 36.021 43.586 37.778 1.00 52.07 75 ALA C CA 1
ATOM 2235 C C . ALA C 3 75 ? 36.392 42.161 37.375 1.00 51.95 75 ALA C C 1
ATOM 2236 O O . ALA C 3 75 ? 35.585 41.451 36.781 1.00 51.72 75 ALA C O 1
ATOM 2238 N N . LEU C 3 76 ? 37.613 41.754 37.713 1.00 51.85 76 LEU C N 1
ATOM 2239 C CA . LEU C 3 76 ? 38.103 40.416 37.408 1.00 52.76 76 LEU C CA 1
ATOM 2240 C C . LEU C 3 76 ? 37.428 39.317 38.250 1.00 53.77 76 LEU C C 1
ATOM 2241 O O . LEU C 3 76 ? 37.347 38.170 37.814 1.00 53.89 76 LEU C O 1
ATOM 2246 N N . SER C 3 77 ? 36.946 39.673 39.443 1.00 55.15 77 SER C N 1
ATOM 2247 C CA . SER C 3 77 ? 36.145 38.765 40.281 1.00 56.75 77 SER C CA 1
ATOM 2248 C C . SER C 3 77 ? 34.849 38.373 39.587 1.00 57.11 77 SER C C 1
ATOM 2249 O O . SER C 3 77 ? 34.411 37.221 39.661 1.00 57.45 77 SER C O 1
ATOM 2252 N N . THR C 3 78 ? 34.242 39.355 38.924 1.00 57.26 78 THR C N 1
ATOM 2253 C CA . THR C 3 78 ? 32.967 39.192 38.251 1.00 57.96 78 THR C CA 1
ATOM 2254 C C . THR C 3 78 ? 33.111 38.528 36.892 1.00 57.25 78 THR C C 1
ATOM 2255 O O . THR C 3 78 ? 32.325 37.650 36.549 1.00 57.40 78 THR C O 1
ATOM 2259 N N . ARG C 3 79 ? 34.106 38.956 36.119 1.00 56.43 79 ARG C N 1
ATOM 2260 C CA . ARG C 3 79 ? 34.240 38.520 34.732 1.00 55.94 79 ARG C CA 1
ATOM 2261 C C . ARG C 3 79 ? 34.937 37.162 34.595 1.00 55.88 79 ARG C C 1
ATOM 2262 O O . ARG C 3 79 ? 34.718 36.444 33.623 1.00 55.78 79 ARG C O 1
ATOM 2270 N N . ALA C 3 80 ? 35.786 36.821 35.561 1.00 56.26 80 ALA C N 1
ATOM 2271 C CA . ALA C 3 80 ? 36.520 35.556 35.527 1.00 56.47 80 ALA C CA 1
ATOM 2272 C C . ALA C 3 80 ? 36.438 34.862 36.880 1.00 57.09 80 ALA C C 1
ATOM 2273 O O . ALA C 3 80 ? 37.425 34.766 37.611 1.00 57.31 80 ALA C O 1
ATOM 2275 N N . GLN C 3 81 ? 35.235 34.401 37.208 1.00 57.66 81 GLN C N 1
ATOM 2276 C CA . GLN C 3 81 ? 34.962 33.676 38.449 1.00 58.36 81 GLN C CA 1
ATOM 2277 C C . GLN C 3 81 ? 35.700 32.318 38.514 1.00 57.84 81 GLN C C 1
ATOM 2278 O O . GLN C 3 81 ? 35.932 31.692 37.471 1.00 56.80 81 GLN C O 1
ATOM 2284 N N . PRO C 3 82 ? 36.085 31.882 39.742 1.00 57.95 82 PRO C N 1
ATOM 2285 C CA . PRO C 3 82 ? 36.825 30.630 40.011 1.00 57.49 82 PRO C CA 1
ATOM 2286 C C . PRO C 3 82 ? 36.174 29.353 39.468 1.00 56.57 82 PRO C C 1
ATOM 2287 O O . PRO C 3 82 ? 34.956 29.275 39.365 1.00 56.65 82 PRO C O 1
ATOM 2291 N N . LEU C 3 83 ? 37.002 28.372 39.115 1.00 55.76 83 LEU C N 1
ATOM 2292 C CA . LEU C 3 83 ? 36.526 27.059 38.691 1.00 54.99 83 LEU C CA 1
ATOM 2293 C C . LEU C 3 83 ? 36.002 26.257 39.876 1.00 54.88 83 LEU C C 1
ATOM 2294 O O . LEU C 3 83 ? 36.539 26.351 40.982 1.00 54.76 83 LEU C O 1
ATOM 2299 N N . GLU C 3 84 ? 34.952 25.480 39.629 1.00 54.09 84 GLU C N 1
ATOM 2300 C CA . GLU C 3 84 ? 34.492 24.450 40.555 1.00 54.46 84 GLU C CA 1
ATOM 2301 C C . GLU C 3 84 ? 34.794 23.088 39.916 1.00 53.24 84 GLU C C 1
ATOM 2302 O O . GLU C 3 84 ? 34.091 22.654 39.002 1.00 52.95 84 GLU C O 1
ATOM 2308 N N . LEU C 3 85 ? 35.858 22.436 40.385 1.00 52.38 85 LEU C N 1
ATOM 2309 C CA . LEU C 3 85 ? 36.310 21.163 39.819 1.00 51.70 85 LEU C CA 1
ATOM 2310 C C . LEU C 3 85 ? 35.925 19.938 40.643 1.00 52.45 85 LEU C C 1
ATOM 2311 O O . LEU C 3 85 ? 35.913 18.816 40.117 1.00 52.04 85 LEU C O 1
ATOM 2316 N N . ALA C 3 86 ? 35.634 20.147 41.928 1.00 52.90 86 ALA C N 1
ATOM 2317 C CA . ALA C 3 86 ? 35.297 19.046 42.828 1.00 53.77 86 ALA C CA 1
ATOM 2318 C C . ALA C 3 86 ? 34.064 18.328 42.315 1.00 53.75 86 ALA C C 1
ATOM 2319 O O . ALA C 3 86 ? 33.063 18.957 41.968 1.00 54.22 86 ALA C O 1
ATOM 2321 N N . GLY C 3 87 ? 34.166 17.011 42.216 1.00 53.62 87 GLY C N 1
ATOM 2322 C CA . GLY C 3 87 ? 33.026 16.188 41.843 1.00 52.97 87 GLY C CA 1
ATOM 2323 C C . GLY C 3 87 ? 32.754 16.067 40.357 1.00 51.75 87 GLY C C 1
ATOM 2324 O O . GLY C 3 87 ? 31.747 15.470 39.970 1.00 51.95 87 GLY C O 1
ATOM 2325 N N . LEU C 3 88 ? 33.632 16.628 39.521 1.00 49.81 88 LEU C N 1
ATOM 2326 C CA . LEU C 3 88 ? 33.530 16.415 38.075 1.00 47.93 88 LEU C CA 1
ATOM 2327 C C . LEU C 3 88 ? 34.331 15.184 37.695 1.00 46.96 88 LEU C C 1
ATOM 2328 O O . LEU C 3 88 ? 35.515 15.075 38.019 1.00 46.70 88 LEU C O 1
ATOM 2333 N N . GLY C 3 89 ? 33.675 14.263 37.002 1.00 45.76 89 GLY C N 1
ATOM 2334 C CA . GLY C 3 89 ? 34.321 13.072 36.505 1.00 44.65 89 GLY C CA 1
ATOM 2335 C C . GLY C 3 89 ? 35.054 13.362 35.211 1.00 43.61 89 GLY C C 1
ATOM 2336 O O . GLY C 3 89 ? 34.999 14.483 34.678 1.00 42.51 89 GLY C O 1
ATOM 2337 N N . PHE C 3 90 ? 35.718 12.326 34.713 1.00 42.25 90 PHE C N 1
ATOM 2338 C CA . PHE C 3 90 ? 36.579 12.380 33.555 1.00 41.69 90 PHE C CA 1
ATOM 2339 C C . PHE C 3 90 ? 35.924 13.049 32.351 1.00 40.88 90 PHE C C 1
ATOM 2340 O O . PHE C 3 90 ? 36.479 13.989 31.791 1.00 40.05 90 PHE C O 1
ATOM 2348 N N . ALA C 3 91 ? 34.753 12.562 31.949 1.00 40.30 91 ALA C N 1
ATOM 2349 C CA . ALA C 3 91 ? 34.066 13.126 30.785 1.00 39.66 91 ALA C CA 1
ATOM 2350 C C . ALA C 3 91 ? 33.632 14.576 31.040 1.00 38.93 91 ALA C C 1
ATOM 2351 O O . ALA C 3 91 ? 33.748 15.409 30.155 1.00 38.57 91 ALA C O 1
ATOM 2353 N N . GLU C 3 92 ? 33.146 14.874 32.247 1.00 38.17 92 GLU C N 1
ATOM 2354 C CA . GLU C 3 92 ? 32.845 16.259 32.633 1.00 38.10 92 GLU C CA 1
ATOM 2355 C C . GLU C 3 92 ? 34.062 17.199 32.521 1.00 36.01 92 GLU C C 1
ATOM 2356 O O . GLU C 3 92 ? 33.912 18.355 32.143 1.00 34.66 92 GLU C O 1
ATOM 2362 N N . LEU C 3 93 ? 35.246 16.690 32.859 1.00 34.64 93 LEU C N 1
ATOM 2363 C CA . LEU C 3 93 ? 36.485 17.465 32.760 1.00 34.25 93 LEU C CA 1
ATOM 2364 C C . LEU C 3 93 ? 36.885 17.714 31.314 1.00 33.75 93 LEU C C 1
ATOM 2365 O O . LEU C 3 93 ? 37.308 18.815 30.964 1.00 33.38 93 LEU C O 1
ATOM 2370 N N . GLN C 3 94 ? 36.731 16.706 30.469 1.00 33.51 94 GLN C N 1
ATOM 2371 C CA . GLN C 3 94 ? 36.955 16.890 29.036 1.00 34.56 94 GLN C CA 1
ATOM 2372 C C . GLN C 3 94 ? 36.038 17.998 28.477 1.00 34.46 94 GLN C C 1
ATOM 2373 O O . GLN C 3 94 ? 36.503 18.900 27.764 1.00 33.50 94 GLN C O 1
ATOM 2379 N N . ASP C 3 95 ? 34.753 17.931 28.817 1.00 34.03 95 ASP C N 1
ATOM 2380 C CA . ASP C 3 95 ? 33.788 18.941 28.367 1.00 34.95 95 ASP C CA 1
ATOM 2381 C C . ASP C 3 95 ? 34.112 20.337 28.912 1.00 33.99 95 ASP C C 1
ATOM 2382 O O . ASP C 3 95 ? 33.987 21.328 28.195 1.00 33.61 95 ASP C O 1
ATOM 2387 N N . LEU C 3 96 ? 34.515 20.417 30.182 1.00 33.42 96 LEU C N 1
ATOM 2388 C CA . LEU C 3 96 ? 34.904 21.695 30.761 1.00 33.98 96 LEU C CA 1
ATOM 2389 C C . LEU C 3 96 ? 36.098 22.327 30.018 1.00 33.36 96 LEU C C 1
ATOM 2390 O O . LEU C 3 96 ? 36.078 23.513 29.715 1.00 32.99 96 LEU C O 1
ATOM 2395 N N . ALA C 3 97 ? 37.118 21.528 29.713 1.00 33.46 97 ALA C N 1
ATOM 2396 C CA . ALA C 3 97 ? 38.285 22.020 28.975 1.00 33.74 97 ALA C CA 1
ATOM 2397 C C . ALA C 3 97 ? 37.841 22.581 27.625 1.00 33.91 97 ALA C C 1
ATOM 2398 O O . ALA C 3 97 ? 38.258 23.679 27.238 1.00 32.42 97 ALA C O 1
ATOM 2400 N N . ARG C 3 98 ? 36.977 21.844 26.923 1.00 34.27 98 ARG C N 1
ATOM 2401 C CA . ARG C 3 98 ? 36.419 22.369 25.668 1.00 35.67 98 ARG C CA 1
ATOM 2402 C C . ARG C 3 98 ? 35.608 23.658 25.850 1.00 35.05 98 ARG C C 1
ATOM 2403 O O . ARG C 3 98 ? 35.738 24.588 25.056 1.00 35.19 98 ARG C O 1
ATOM 2411 N N . GLN C 3 99 ? 34.766 23.703 26.879 1.00 34.93 99 GLN C N 1
ATOM 2412 C CA . GLN C 3 99 ? 34.031 24.926 27.225 1.00 34.48 99 GLN C CA 1
ATOM 2413 C C . GLN C 3 99 ? 34.966 26.126 27.514 1.00 33.86 99 GLN C C 1
ATOM 2414 O O . GLN C 3 99 ? 34.710 27.265 27.059 1.00 33.46 99 GLN C O 1
ATOM 2420 N N . LEU C 3 100 ? 36.020 25.885 28.287 1.00 32.71 100 LEU C N 1
ATOM 2421 C CA . LEU C 3 100 ? 36.952 26.962 28.647 1.00 32.95 100 LEU C CA 1
ATOM 2422 C C . LEU C 3 100 ? 37.719 27.446 27.427 1.00 33.27 100 LEU C C 1
ATOM 2423 O O . LEU C 3 100 ? 37.937 28.644 27.246 1.00 32.83 100 LEU C O 1
ATOM 2428 N N . HIS C 3 101 ? 38.101 26.504 26.580 1.00 34.32 101 HIS C N 1
ATOM 2429 C CA . HIS C 3 101 ? 38.846 26.835 25.371 1.00 35.38 101 HIS C CA 1
ATOM 2430 C C . HIS C 3 101 ? 37.989 27.696 24.445 1.00 35.05 101 HIS C C 1
ATOM 2431 O O . HIS C 3 101 ? 38.491 28.637 23.825 1.00 34.59 101 HIS C O 1
ATOM 2438 N N . ALA C 3 102 ? 36.698 27.364 24.354 1.00 34.48 102 ALA C N 1
ATOM 2439 C CA . ALA C 3 102 ? 35.763 28.176 23.584 1.00 34.06 102 ALA C CA 1
ATOM 2440 C C . ALA C 3 102 ? 35.643 29.586 24.164 1.00 33.82 102 ALA C C 1
ATOM 2441 O O . ALA C 3 102 ? 35.567 30.554 23.414 1.00 33.54 102 ALA C O 1
ATOM 2443 N N . ARG C 3 103 ? 35.611 29.693 25.496 1.00 33.12 103 ARG C N 1
ATOM 2444 C CA . ARG C 3 103 ? 35.545 30.978 26.171 1.00 33.94 103 ARG C CA 1
ATOM 2445 C C . ARG C 3 103 ? 36.807 31.828 25.899 1.00 33.36 103 ARG C C 1
ATOM 2446 O O . ARG C 3 103 ? 36.717 33.053 25.658 1.00 32.56 103 ARG C O 1
ATOM 2454 N N . VAL C 3 104 ? 37.969 31.178 25.921 1.00 32.90 104 VAL C N 1
ATOM 2455 C CA . VAL C 3 104 ? 39.216 31.835 25.530 1.00 33.18 104 VAL C CA 1
ATOM 2456 C C . VAL C 3 104 ? 39.041 32.561 24.191 1.00 33.75 104 VAL C C 1
ATOM 2457 O O . VAL C 3 104 ? 39.397 33.728 24.092 1.00 32.60 104 VAL C O 1
ATOM 2461 N N . ASP C 3 105 ? 38.466 31.882 23.191 1.00 34.89 105 ASP C N 1
ATOM 2462 C CA . ASP C 3 105 ? 38.215 32.479 21.866 1.00 37.04 105 ASP C CA 1
ATOM 2463 C C . ASP C 3 105 ? 37.341 33.719 21.916 1.00 37.51 105 ASP C C 1
ATOM 2464 O O . ASP C 3 105 ? 37.647 34.734 21.266 1.00 37.47 105 ASP C O 1
ATOM 2469 N N . LYS C 3 106 ? 36.226 33.616 22.651 1.00 37.29 106 LYS C N 1
ATOM 2470 C CA . LYS C 3 106 ? 35.288 34.713 22.806 1.00 36.87 106 LYS C CA 1
ATOM 2471 C C . LYS C 3 106 ? 35.903 35.932 23.502 1.00 35.71 106 LYS C C 1
ATOM 2472 O O . LYS C 3 106 ? 35.759 37.051 23.019 1.00 34.61 106 LYS C O 1
ATOM 2478 N N . VAL C 3 107 ? 36.565 35.711 24.639 1.00 34.64 107 VAL C N 1
ATOM 2479 C CA . VAL C 3 107 ? 37.211 36.796 25.362 1.00 34.48 107 VAL C CA 1
ATOM 2480 C C . VAL C 3 107 ? 38.303 37.468 24.502 1.00 33.91 107 VAL C C 1
ATOM 2481 O O . VAL C 3 107 ? 38.420 38.698 24.511 1.00 32.96 107 VAL C O 1
ATOM 2485 N N . ASP C 3 108 ? 39.066 36.676 23.743 1.00 33.79 108 ASP C N 1
ATOM 2486 C CA . ASP C 3 108 ? 40.106 37.246 22.860 1.00 34.34 108 ASP C CA 1
ATOM 2487 C C . ASP C 3 108 ? 39.486 38.153 21.795 1.00 34.99 108 ASP C C 1
ATOM 2488 O O . ASP C 3 108 ? 40.046 39.193 21.440 1.00 34.41 108 ASP C O 1
ATOM 2493 N N . GLU C 3 109 ? 38.321 37.754 21.288 1.00 35.96 109 GLU C N 1
ATOM 2494 C CA . GLU C 3 109 ? 37.594 38.568 20.319 1.00 36.88 109 GLU C CA 1
ATOM 2495 C C . GLU C 3 109 ? 37.145 39.898 20.936 1.00 36.65 109 GLU C C 1
ATOM 2496 O O . GLU C 3 109 ? 37.313 40.953 20.315 1.00 36.47 109 GLU C O 1
ATOM 2502 N N . GLU C 3 110 ? 36.568 39.848 22.139 1.00 35.59 110 GLU C N 1
ATOM 2503 C CA . GLU C 3 110 ? 36.181 41.063 22.866 1.00 36.27 110 GLU C CA 1
ATOM 2504 C C . GLU C 3 110 ? 37.381 41.986 23.143 1.00 35.17 110 GLU C C 1
ATOM 2505 O O . GLU C 3 110 ? 37.280 43.209 22.999 1.00 35.33 110 GLU C O 1
ATOM 2511 N N . ARG C 3 111 ? 38.501 41.402 23.554 1.00 34.20 111 ARG C N 1
ATOM 2512 C CA . ARG C 3 111 ? 39.750 42.148 23.769 1.00 34.03 111 ARG C CA 1
ATOM 2513 C C . ARG C 3 111 ? 40.208 42.822 22.463 1.00 33.39 111 ARG C C 1
ATOM 2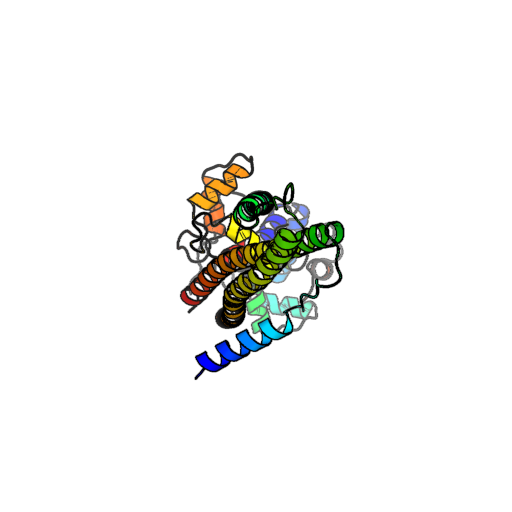514 O O . ARG C 3 111 ? 40.564 44.000 22.447 1.00 33.18 111 ARG C O 1
ATOM 2522 N N . TYR C 3 112 ? 40.173 42.070 21.372 1.00 33.40 112 TYR C N 1
ATOM 2523 C CA . TYR C 3 112 ? 40.517 42.609 20.073 1.00 33.76 112 TYR C CA 1
ATOM 2524 C C . TYR C 3 112 ? 39.685 43.844 19.730 1.00 34.17 112 TYR C C 1
ATOM 2525 O O . TYR C 3 112 ? 40.228 44.847 19.267 1.00 33.68 112 TYR C O 1
ATOM 2534 N N . ASP C 3 113 ? 38.374 43.771 19.968 1.00 34.50 113 ASP C N 1
ATOM 2535 C CA . ASP C 3 113 ? 37.472 44.881 19.671 1.00 35.22 113 ASP C CA 1
ATOM 2536 C C . ASP C 3 113 ? 37.798 46.158 20.431 1.00 34.53 113 ASP C C 1
ATOM 2537 O O . ASP C 3 113 ? 37.806 47.230 19.843 1.00 34.31 113 ASP C O 1
ATOM 2542 N N . ILE C 3 114 ? 38.065 46.054 21.729 1.00 34.11 114 ILE C N 1
ATOM 2543 C CA . ILE C 3 114 ? 38.474 47.245 22.473 1.00 34.21 114 ILE C CA 1
ATOM 2544 C C . ILE C 3 114 ? 39.869 47.744 22.008 1.00 33.72 114 ILE C C 1
ATOM 2545 O O . ILE C 3 114 ? 40.099 48.947 21.903 1.00 33.16 114 ILE C O 1
ATOM 2550 N N . GLU C 3 115 ? 40.766 46.811 21.706 1.00 33.49 115 GLU C N 1
ATOM 2551 C CA . GLU C 3 115 ? 42.103 47.130 21.220 1.00 33.52 115 GLU C CA 1
ATOM 2552 C C . GLU C 3 115 ? 42.052 47.933 19.914 1.00 33.36 115 GLU C C 1
ATOM 2553 O O . GLU C 3 115 ? 42.832 48.870 19.715 1.00 33.02 115 GLU C O 1
ATOM 2559 N N . ALA C 3 116 ? 41.129 47.551 19.038 1.00 32.83 116 ALA C N 1
ATOM 2560 C CA . ALA C 3 116 ? 40.918 48.233 17.769 1.00 32.52 116 ALA C CA 1
ATOM 2561 C C . ALA C 3 116 ? 40.473 49.684 17.959 1.00 31.94 116 ALA C C 1
ATOM 2562 O O . ALA C 3 116 ? 40.881 50.555 17.204 1.00 31.01 116 ALA C O 1
ATOM 2564 N N . LYS C 3 117 ? 39.616 49.934 18.947 1.00 31.39 117 LYS C N 1
ATOM 2565 C CA . LYS C 3 117 ? 39.213 51.298 19.283 1.00 31.53 117 LYS C CA 1
ATOM 2566 C C . LYS C 3 117 ? 40.377 52.093 19.866 1.00 30.18 117 LYS C C 1
ATOM 2567 O O . LYS C 3 117 ? 40.531 53.274 19.576 1.00 29.10 117 LYS C O 1
ATOM 2573 N N . VAL C 3 118 ? 41.179 51.448 20.709 1.00 28.81 118 VAL C N 1
ATOM 2574 C CA . VAL C 3 118 ? 42.376 52.104 21.274 1.00 28.07 118 VAL C CA 1
ATOM 2575 C C . VAL C 3 118 ? 43.349 52.492 20.153 1.00 27.97 118 VAL C C 1
ATOM 2576 O O . VAL C 3 118 ? 43.902 53.594 20.143 1.00 28.23 118 VAL C O 1
ATOM 2580 N N . THR C 3 119 ? 43.539 51.588 19.208 1.00 28.64 119 THR C N 1
ATOM 2581 C CA . THR C 3 119 ? 44.420 51.835 18.063 1.00 29.79 119 THR C CA 1
ATOM 2582 C C . THR C 3 119 ? 43.956 53.048 17.241 1.00 29.69 119 THR C C 1
ATOM 2583 O O . THR C 3 119 ? 44.762 53.888 16.877 1.00 29.08 119 THR C O 1
ATOM 2587 N N . LYS C 3 120 ? 42.654 53.133 16.965 1.00 30.19 120 LYS C N 1
ATOM 2588 C CA . LYS C 3 120 ? 42.106 54.275 16.225 1.00 30.73 120 LYS C CA 1
ATOM 2589 C C . LYS C 3 120 ? 42.265 55.560 17.009 1.00 29.89 120 LYS C C 1
ATOM 2590 O O . LYS C 3 120 ? 42.531 56.596 16.419 1.00 29.24 120 LYS C O 1
ATOM 2596 N N . ASN C 3 121 ? 42.134 55.500 18.340 1.00 28.62 121 ASN C N 1
ATOM 2597 C CA . ASN C 3 121 ? 42.382 56.699 19.140 1.00 28.69 121 ASN C CA 1
ATOM 2598 C C . ASN C 3 121 ? 43.832 57.165 19.066 1.00 28.11 121 ASN C C 1
ATOM 2599 O O . ASN C 3 121 ? 44.094 58.377 19.079 1.00 28.01 121 ASN C O 1
ATOM 2604 N N . ILE C 3 122 ? 44.770 56.211 19.019 1.00 27.12 122 ILE C N 1
ATOM 2605 C CA . ILE C 3 122 ? 46.190 56.579 18.888 1.00 27.73 122 ILE C CA 1
ATOM 2606 C C . ILE C 3 122 ? 46.406 57.376 17.594 1.00 28.01 122 ILE C C 1
ATOM 2607 O O . ILE C 3 122 ? 47.085 58.412 17.594 1.00 28.16 122 ILE C O 1
ATOM 2612 N N . THR C 3 123 ? 45.819 56.900 16.498 1.00 29.48 123 THR C N 1
ATOM 2613 C CA . THR C 3 123 ? 45.971 57.579 15.212 1.00 30.72 123 THR C CA 1
ATOM 2614 C C . THR C 3 123 ? 45.429 59.002 15.314 1.00 31.13 123 THR C C 1
ATOM 2615 O O . THR C 3 123 ? 46.053 59.947 14.814 1.00 31.03 123 THR C O 1
ATOM 2619 N N . GLU C 3 124 ? 44.276 59.150 15.972 1.00 31.04 124 GLU C N 1
ATOM 2620 C CA . GLU C 3 124 ? 43.671 60.474 16.143 1.00 32.89 124 GLU C CA 1
ATOM 2621 C C . GLU C 3 124 ? 44.511 61.380 17.054 1.00 31.57 124 GLU C C 1
ATOM 2622 O O . GLU C 3 124 ? 44.720 62.550 16.752 1.00 31.71 124 GLU C O 1
ATOM 2628 N N . ILE C 3 125 ? 44.980 60.840 18.177 1.00 30.44 125 ILE C N 1
ATOM 2629 C CA . ILE C 3 125 ? 45.878 61.597 19.058 1.00 30.14 125 ILE C CA 1
ATOM 2630 C C . ILE C 3 125 ? 47.139 62.087 18.326 1.00 29.89 125 ILE C C 1
ATOM 2631 O O . ILE C 3 125 ? 47.510 63.264 18.439 1.00 29.26 125 ILE C O 1
ATOM 2636 N N . ALA C 3 126 ? 47.762 61.208 17.553 1.00 30.32 126 ALA C N 1
ATOM 2637 C CA . ALA C 3 126 ? 48.981 61.583 16.814 1.00 31.27 126 ALA C CA 1
ATOM 2638 C C . ALA C 3 126 ? 48.709 62.730 15.835 1.00 31.93 126 ALA C C 1
ATOM 2639 O O . ALA C 3 126 ? 49.510 63.646 15.715 1.00 31.59 126 ALA C O 1
ATOM 2641 N N . ASP C 3 127 ? 47.568 62.668 15.146 1.00 33.00 127 ASP C N 1
ATOM 2642 C CA . ASP C 3 127 ? 47.177 63.696 14.169 1.00 34.63 127 ASP C CA 1
ATOM 2643 C C . ASP C 3 127 ? 46.870 65.049 14.851 1.00 33.63 127 ASP C C 1
ATOM 2644 O O . ASP C 3 127 ? 47.366 66.096 14.431 1.00 33.61 127 ASP C O 1
ATOM 2649 N N . LEU C 3 128 ? 46.073 65.017 15.914 1.00 32.82 128 LEU C N 1
ATOM 2650 C CA . LEU C 3 128 ? 45.727 66.245 16.651 1.00 32.47 128 LEU C CA 1
ATOM 2651 C C . LEU C 3 128 ? 46.942 66.885 17.323 1.00 32.36 128 LEU C C 1
ATOM 2652 O O . LEU C 3 128 ? 47.023 68.103 17.426 1.00 32.02 128 LEU C O 1
ATOM 2657 N N . THR C 3 129 ? 47.877 66.058 17.785 1.00 32.14 129 THR C N 1
ATOM 2658 C CA . THR C 3 129 ? 49.111 66.552 18.396 1.00 32.89 129 THR C CA 1
ATOM 2659 C C . THR C 3 129 ? 49.956 67.322 17.385 1.00 34.13 129 THR C C 1
ATOM 2660 O O . THR C 3 129 ? 50.489 68.383 17.692 1.00 34.06 129 THR C O 1
ATOM 2664 N N . GLN C 3 130 ? 50.058 66.793 16.176 1.00 35.77 130 GLN C N 1
ATOM 2665 C CA . GLN C 3 130 ? 50.701 67.522 15.087 1.00 37.74 130 GLN C CA 1
ATOM 2666 C C . GLN C 3 130 ? 49.948 68.831 14.795 1.00 38.16 130 GLN C C 1
ATOM 2667 O O . GLN C 3 130 ? 50.570 69.890 14.650 1.00 38.01 130 GLN C O 1
ATOM 2673 N N . LYS C 3 131 ? 48.618 68.772 14.713 1.00 39.08 131 LYS C N 1
ATOM 2674 C CA . LYS C 3 131 ? 47.845 69.977 14.391 1.00 40.16 131 LYS C CA 1
ATOM 2675 C C . LYS C 3 131 ? 48.067 71.093 15.412 1.00 40.35 131 LYS C C 1
ATOM 2676 O O . LYS C 3 131 ? 48.340 72.243 15.021 1.00 40.42 131 LYS C O 1
ATOM 2682 N N . ILE C 3 132 ? 47.975 70.770 16.707 1.00 39.64 132 ILE C N 1
ATOM 2683 C CA . ILE C 3 132 ? 48.136 71.800 17.729 1.00 40.07 132 ILE C CA 1
ATOM 2684 C C . ILE C 3 132 ? 49.565 72.343 17.777 1.00 41.62 132 ILE C C 1
ATOM 2685 O O . ILE C 3 132 ? 49.765 73.538 18.042 1.00 41.18 132 ILE C O 1
ATOM 2690 N N . PHE C 3 133 ? 50.545 71.479 17.509 1.00 43.23 133 PHE C N 1
ATOM 2691 C CA . PHE C 3 133 ? 51.936 71.919 17.424 1.00 45.49 133 PHE C CA 1
ATOM 2692 C C . PHE C 3 133 ? 52.114 72.984 16.329 1.00 46.97 133 PHE C C 1
ATOM 2693 O O . PHE C 3 133 ? 52.802 73.981 16.542 1.00 47.37 133 PHE C O 1
ATOM 2701 N N . ASP C 3 134 ? 51.485 72.764 15.175 1.00 48.76 134 ASP C N 1
ATOM 2702 C CA . ASP C 3 134 ? 51.534 73.703 14.056 1.00 50.48 134 ASP C CA 1
ATOM 2703 C C . ASP C 3 134 ? 50.810 75.015 14.348 1.00 51.03 134 ASP C C 1
ATOM 2704 O O . ASP C 3 134 ? 51.356 76.084 14.096 1.00 50.96 134 ASP C O 1
ATOM 2709 N N . LEU C 3 135 ? 49.592 74.933 14.884 1.00 51.57 135 LEU C N 1
ATOM 2710 C CA . LEU C 3 135 ? 48.871 76.130 15.312 1.00 52.72 135 LEU C CA 1
ATOM 2711 C C . LEU C 3 135 ? 49.667 76.948 16.332 1.00 53.46 135 LEU C C 1
ATOM 2712 O O . LEU C 3 135 ? 49.774 78.170 16.198 1.00 54.00 135 LEU C O 1
ATOM 2717 N N . ARG C 3 136 ? 50.243 76.276 17.327 1.00 54.05 136 ARG C N 1
ATOM 2718 C CA . ARG C 3 136 ? 51.086 76.937 18.328 1.00 55.27 136 ARG C CA 1
ATOM 2719 C C . ARG C 3 136 ? 52.449 77.448 17.807 1.00 56.03 136 ARG C C 1
ATOM 2720 O O . ARG C 3 136 ? 53.126 78.199 18.509 1.00 56.43 136 ARG C O 1
ATOM 2728 N N . GLY C 3 137 ? 52.849 77.049 16.597 1.00 56.99 137 GLY C N 1
ATOM 2729 C CA . GLY C 3 137 ? 54.162 77.421 16.048 1.00 57.28 137 GLY C CA 1
ATOM 2730 C C . GLY C 3 137 ? 54.264 78.883 15.663 1.00 58.00 137 GLY C C 1
ATOM 2731 O O . GLY C 3 137 ? 54.787 79.707 16.423 1.00 58.34 137 GLY C O 1
ATOM 2732 N N . ARG C 3 148 ? 74.177 83.403 24.198 1.00 52.41 148 ARG C N 1
ATOM 2733 C CA . ARG C 3 148 ? 74.402 84.848 24.249 1.00 52.19 148 ARG C CA 1
ATOM 2734 C C . ARG C 3 148 ? 75.685 85.190 25.025 1.00 51.40 148 ARG C C 1
ATOM 2735 O O . ARG C 3 148 ? 76.792 84.792 24.634 1.00 51.92 148 ARG C O 1
ATOM 2743 N N . ILE C 3 149 ? 75.529 85.959 26.100 1.00 50.11 149 ILE C N 1
ATOM 2744 C CA . ILE C 3 149 ? 76.559 86.126 27.127 1.00 48.03 149 ILE C CA 1
ATOM 2745 C C . ILE C 3 149 ? 75.852 86.081 28.468 1.00 46.53 149 ILE C C 1
ATOM 2746 O O . ILE C 3 149 ? 74.762 86.635 28.615 1.00 46.31 149 ILE C O 1
ATOM 2751 N N . SER C 3 150 ? 76.455 85.408 29.439 1.00 44.66 150 SER C N 1
ATOM 2752 C CA . SER C 3 150 ? 75.878 85.320 30.779 1.00 43.37 150 SER C CA 1
ATOM 2753 C C . SER C 3 150 ? 76.087 86.621 31.561 1.00 42.08 150 SER C C 1
ATOM 2754 O O . SER C 3 150 ? 77.054 87.346 31.322 1.00 41.52 150 SER C O 1
ATOM 2757 N N . ALA C 3 151 ? 75.192 86.902 32.507 1.00 40.99 151 ALA C N 1
ATOM 2758 C CA . ALA C 3 151 ? 75.319 88.085 33.367 1.00 40.28 151 ALA C CA 1
ATOM 2759 C C . ALA C 3 151 ? 76.681 88.146 34.072 1.00 39.48 151 ALA C C 1
ATOM 2760 O O . ALA C 3 151 ? 77.215 89.221 34.282 1.00 38.71 151 ALA C O 1
ATOM 2762 N N . ASP C 3 152 ? 77.211 86.979 34.426 1.00 38.59 152 ASP C N 1
ATOM 2763 C CA . ASP C 3 152 ? 78.534 86.827 35.052 1.00 38.46 152 ASP C CA 1
ATOM 2764 C C . ASP C 3 152 ? 79.654 87.459 34.246 1.00 36.37 152 ASP C C 1
ATOM 2765 O O . ASP C 3 152 ? 80.391 88.312 34.741 1.00 35.72 152 ASP C O 1
ATOM 2770 N N . ALA C 3 153 ? 79.770 87.002 33.004 1.00 34.95 153 ALA C N 1
ATOM 2771 C CA . ALA C 3 153 ? 80.767 87.482 32.059 1.00 33.31 153 ALA C CA 1
ATOM 2772 C C . ALA C 3 153 ? 80.515 88.947 31.730 1.00 32.06 153 ALA C C 1
ATOM 2773 O O . ALA C 3 153 ? 81.441 89.726 31.587 1.00 31.13 153 ALA C O 1
ATOM 2775 N N . MET C 3 154 ? 79.247 89.327 31.636 1.00 31.28 154 MET C N 1
ATOM 2776 C CA . MET C 3 154 ? 78.914 90.700 31.305 1.00 31.18 154 MET C CA 1
ATOM 2777 C C . MET C 3 154 ? 79.323 91.613 32.450 1.00 29.88 154 MET C C 1
ATOM 2778 O O . MET C 3 154 ? 79.885 92.675 32.228 1.00 28.71 154 MET C O 1
ATOM 2783 N N . MET C 3 155 ? 79.062 91.175 33.676 1.00 29.28 155 MET C N 1
ATOM 2784 C CA . MET C 3 155 ? 79.378 91.990 34.860 1.00 29.77 155 MET C CA 1
ATOM 2785 C C . MET C 3 155 ? 80.895 92.159 35.038 1.00 28.98 155 MET C C 1
ATOM 2786 O O . MET C 3 155 ? 81.367 93.239 35.341 1.00 28.80 155 MET C O 1
ATOM 2791 N N . GLN C 3 156 ? 81.643 91.084 34.821 1.00 28.61 156 GLN C N 1
ATOM 2792 C CA . GLN C 3 156 ? 83.110 91.159 34.878 1.00 29.11 156 GLN C CA 1
ATOM 2793 C C . GLN C 3 156 ? 83.665 92.148 33.847 1.00 27.41 156 GLN C C 1
ATOM 2794 O O . GLN C 3 156 ? 84.553 92.945 34.159 1.00 27.52 156 GLN C O 1
ATOM 2800 N N . ALA C 3 157 ? 83.133 92.099 32.624 1.00 25.99 157 ALA C N 1
ATOM 2801 C CA . ALA C 3 157 ? 83.606 92.985 31.546 1.00 24.85 157 ALA C CA 1
ATOM 2802 C C . ALA C 3 157 ? 83.264 94.448 31.808 1.00 24.32 157 ALA C C 1
ATOM 2803 O O . ALA C 3 157 ? 84.121 95.328 31.689 1.00 22.59 157 ALA C O 1
ATOM 2805 N N . LEU C 3 158 ? 82.010 94.720 32.173 1.00 24.31 158 LEU C N 1
ATOM 2806 C CA . LEU C 3 158 ? 81.583 96.113 32.353 1.00 24.83 158 LEU C CA 1
ATOM 2807 C C . LEU C 3 158 ? 82.181 96.762 33.613 1.00 25.96 158 LEU C C 1
ATOM 2808 O O . LEU C 3 158 ? 82.544 97.945 33.591 1.00 26.45 158 LEU C O 1
ATOM 2813 N N . LEU C 3 159 ? 82.279 95.998 34.694 1.00 26.50 159 LEU C N 1
ATOM 2814 C CA . LEU C 3 159 ? 82.597 96.576 36.010 1.00 28.90 159 LEU C CA 1
ATOM 2815 C C . LEU C 3 159 ? 83.963 96.181 36.579 1.00 30.11 159 LEU C C 1
ATOM 2816 O O . LEU C 3 159 ? 84.428 96.800 37.539 1.00 30.73 159 LEU C O 1
ATOM 2821 N N . GLY C 3 160 ? 84.590 95.155 36.010 1.00 31.71 160 GLY C N 1
ATOM 2822 C CA . GLY C 3 160 ? 85.946 94.772 36.424 1.00 34.78 160 GLY C CA 1
ATOM 2823 C C . GLY C 3 160 ? 85.966 94.339 37.871 1.00 36.66 160 GLY C C 1
ATOM 2824 O O . GLY C 3 160 ? 85.199 93.463 38.266 1.00 36.51 160 GLY C O 1
ATOM 2825 N N . ALA C 3 161 ? 86.827 94.984 38.658 1.00 39.69 161 ALA C N 1
ATOM 2826 C CA . ALA C 3 161 ? 87.013 94.668 40.079 1.00 42.34 161 ALA C CA 1
ATOM 2827 C C . ALA C 3 161 ? 85.812 95.068 40.952 1.00 44.10 161 ALA C C 1
ATOM 2828 O O . ALA C 3 161 ? 85.632 94.530 42.050 1.00 44.95 161 ALA C O 1
ATOM 2830 N N . ARG C 3 162 ? 84.992 95.994 40.457 1.00 46.14 162 ARG C N 1
ATOM 2831 C CA . ARG C 3 162 ? 83.756 96.389 41.145 1.00 47.93 162 ARG C CA 1
ATOM 2832 C C . ARG C 3 162 ? 82.660 95.313 41.121 1.00 48.83 162 ARG C C 1
ATOM 2833 O O . ARG C 3 162 ? 81.670 95.419 41.842 1.00 49.49 162 ARG C O 1
ATOM 2841 N N . ALA C 3 163 ? 82.832 94.287 40.292 1.00 50.02 163 ALA C N 1
ATOM 2842 C CA . ALA C 3 163 ? 81.954 93.125 40.323 1.00 51.31 163 ALA C CA 1
ATOM 2843 C C . ALA C 3 163 ? 82.509 92.103 41.316 1.00 52.29 163 ALA C C 1
ATOM 2844 O O . ALA C 3 163 ? 83.527 91.459 41.056 1.00 52.76 163 ALA C O 1
ATOM 2846 N N . LYS C 3 164 ? 81.856 91.987 42.468 1.00 53.48 164 LYS C N 1
ATOM 2847 C CA . LYS C 3 164 ? 82.232 90.993 43.476 1.00 54.39 164 LYS C CA 1
ATOM 2848 C C . LYS C 3 164 ? 81.059 90.068 43.719 1.00 54.88 164 LYS C C 1
ATOM 2849 O O . LYS C 3 164 ? 81.123 88.878 43.408 1.00 54.94 164 LYS C O 1
ATOM 2855 N N . GLU C 3 165 ? 79.983 90.640 44.256 1.00 55.75 165 GLU C N 1
ATOM 2856 C CA . GLU C 3 165 ? 78.772 89.902 44.598 1.00 56.59 165 GLU C CA 1
ATOM 2857 C C . GLU C 3 165 ? 78.177 89.195 43.391 1.00 56.91 165 GLU C C 1
ATOM 2858 O O . GLU C 3 165 ? 77.997 87.980 43.412 1.00 57.07 165 GLU C O 1
ATOM 2864 N N . SER C 3 166 ? 77.888 89.953 42.335 1.00 57.39 166 SER C N 1
ATOM 2865 C CA . SER C 3 166 ? 77.336 89.388 41.099 1.00 57.63 166 SER C CA 1
ATOM 2866 C C . SER C 3 166 ? 78.350 88.466 40.414 1.00 57.94 166 SER C C 1
ATOM 2867 O O . SER C 3 166 ? 78.011 87.641 39.563 1.00 58.45 166 SER C O 1
#

Radius of gyration: 31.07 Å; Cα contacts (8 Å, |Δi|>4): 346; chains: 3; bounding box: 54×99×54 Å

GO terms:
  GO:0005829 cytosol (C, TAS)
  GO:0005515 protein binding (F, IPI)
  GO:0005509 calcium ion binding (F, IDA)
  GO:0031013 troponin I binding (F, IDA)
  GO:0042803 protein homodimerization activity (F, IDA)
  GO:0006937 regulation of muscle contraction (P, IDA)
  GO:0055010 ventricular cardiac muscle tissue morphogenesis (P, IMP)
  GO:0060048 cardiac muscle contraction (P, IMP)
  GO:1990584 cardiac Troponin complex (C, IDA)
  GO:0060048 cardiac muscle contraction (P, IDA)
  GO:0005861 troponin complex (C, IDA)
  GO:0006937 regulation of muscle contraction (P, TAS)
  GO:0031013 troponin I binding (F, IPI)
  GO:0031014 troponin T binding (F, IPI)
  GO:0048306 calcium-dependent protein binding (F, IPI)

Organism: Homo sapiens (NCBI:txid9606)

Foldseek 3Di:
DVVLLVVLVPDDPVRLVVLVVVLCQLCPPPPVSWHALVSVQVVCVVVVDHDDSVVSQVLQVVQPDPPPNTHHSSSSSSSVSVVPADDLVVLVVVQCVLCVVPPQKRALVSQVVVVVVVVDDDDPCNSVVLQVQQDPPPPRIHGSVSSCVSGPPPD/DVVVVVVVVVVVVVVVVDDDDDCVVPDPVVVVVVVVVVVVVVVVVVVVVVVVVVVVVVVVVVVVVVVVVVVVVD/DDDDDDDDDPDDVVVVVVVVVVVVVVVVVVVVVVVVVVVVVVVVVCCVPPPDDDDPPQDDVSVVVVVVVVVVVVVVVVVVVVVVVVVVVVVVVVVVVVVVVVCVVPDDDDPVVVCCVPPPPNPDPD

Sequence (355 aa):
DDIYKAAVEQLTEEQKNEFKAAFDIFVLGAEDGSISTKELGKVMRMLGQNPTPEELQEMIDEVDEDGSGTVDFDEFLVMMVRSMGKSEEELSDLFRMFDKNADGYIDLEELKIMLQATGETITEDDIEELMKDGDKNNDGRIDYDEFLEFMKGVEGKRQTEREKKKKILAERRKVLAIDHLNEDQLREKAKELWQTIYNLEAEKFDLQEKFKQQKYEINVLRNRINDNQTEPHAKKKSKISASRKLQLKTLLLQIAKQELEREAEERRGEKGRALSTRAQPLELAGLGFAELQDLARQLHARVDKVDEERYDIEAKVTKNITEIADLTQKIFDLRGRISADAMMQALLGARAKES

Solvent-accessible surface area: 21523 Å² total; per-residue (Å²): 101,17,62,72,52,2,41,22,85,120,31,68,134,107,45,77,81,21,14,88,22,0,10,61,58,5,19,152,81,19,185,96,44,11,0,33,44,158,17,0,0,134,3,11,124,112,34,66,64,130,21,64,98,124,84,9,79,98,22,0,84,70,7,29,48,27,37,46,32,21,0,43,44,85,0,0,7,6,21,8,25,88,42,140,80,41,67,97,138,56,8,33,38,1,2,37,16,2,4,98,95,55,48,2,15,2,47,64,108,9,2,86,86,0,0,101,59,23,72,62,109,33,65,134,57,0,13,72,20,0,13,135,33,0,10,111,91,137,73,41,84,1,15,12,12,14,1,33,112,7,0,148,26,2,155,91,182,205,124,95,86,177,129,124,44,159,131,52,20,52,129,112,118,163,144,44,65,7,123,142,24,82,68,92,87,0,74,102,55,0,95,94,17,54,81,51,8,72,69,15,2,15,83,24,8,73,29,60,27,104,52,121,62,5,92,28,49,1,62,11,14,127,39,27,19,107,69,37,160,190,144,88,113,92,67,174,95,50,148,19,52,11,41,63,19,41,84,0,3,37,44,0,2,88,17,0,89,111,42,48,113,170,56,32,101,114,74,142,29,75,51,38,156,15,8,76,110,90,5,108,111,49,146,24,93,81,47,29,87,63,92,0,28,86,27,0,112,122,16,33,61,90,23,52,121,0,14,74,58,8,27,62,22,65,38,118,6,74,124,6,92,94,52,37,63,68,18,68,104,98,4,148,89,75,132,100,186,42,44,3,69,55,6,2,108,68,30,14,27,91,158,21,174,94,35

B-factor: mean 46.45, std 11.35, range [20.66, 100.06]